Protein AF-A0A2U1VQA3-F1 (afdb_monomer)

Structure (mmCIF, N/CA/C/O backbone):
data_AF-A0A2U1VQA3-F1
#
_entry.id   AF-A0A2U1VQA3-F1
#
loop_
_atom_site.group_PDB
_atom_site.id
_atom_site.type_symbol
_atom_site.label_atom_id
_atom_site.label_alt_id
_atom_site.label_comp_id
_atom_site.label_asym_id
_atom_site.label_entity_id
_atom_site.label_seq_id
_atom_site.pdbx_PDB_ins_code
_atom_site.Cartn_x
_atom_site.Cartn_y
_atom_site.Cartn_z
_atom_site.occupancy
_atom_site.B_iso_or_equiv
_atom_site.auth_seq_id
_atom_site.auth_comp_id
_atom_site.auth_asym_id
_atom_site.auth_atom_id
_atom_site.pdbx_PDB_model_num
ATOM 1 N N . MET A 1 1 ? -25.983 57.594 -40.995 1.00 43.62 1 MET A N 1
ATOM 2 C CA . MET A 1 1 ? -25.622 56.454 -41.869 1.00 43.62 1 MET A CA 1
ATOM 3 C C . MET A 1 1 ? -25.140 55.315 -40.977 1.00 43.62 1 MET A C 1
ATOM 5 O O . MET A 1 1 ? -24.553 55.629 -39.948 1.00 43.62 1 MET A O 1
ATOM 9 N N . PRO A 1 2 ? -25.484 54.053 -41.280 1.00 44.34 2 PRO A N 1
ATOM 10 C CA . PRO A 1 2 ? -25.350 52.924 -40.357 1.00 44.34 2 PRO A CA 1
ATOM 11 C C . PRO A 1 2 ? -23.899 52.438 -40.180 1.00 44.34 2 PRO A C 1
ATOM 13 O O . PRO A 1 2 ? -23.040 52.698 -41.019 1.00 44.34 2 PRO A O 1
ATOM 16 N N . SER A 1 3 ? -23.694 51.736 -39.063 1.00 49.38 3 SER A N 1
ATOM 17 C CA . SER A 1 3 ? -22.476 51.151 -38.486 1.00 49.38 3 SER A CA 1
ATOM 18 C C . SER A 1 3 ? -21.510 50.445 -39.440 1.00 49.38 3 SER A C 1
ATOM 20 O O . SER A 1 3 ? -21.947 49.720 -40.332 1.00 49.38 3 SER A O 1
ATOM 22 N N . LYS A 1 4 ? -20.206 50.519 -39.129 1.00 46.25 4 LYS A N 1
ATOM 23 C CA . LYS A 1 4 ? -19.200 49.511 -39.510 1.00 46.25 4 LYS A CA 1
ATOM 24 C C . LYS A 1 4 ? -18.071 49.411 -38.477 1.00 46.25 4 LYS A C 1
ATOM 26 O O . LYS A 1 4 ? -16.941 49.745 -38.785 1.00 46.25 4 LYS A O 1
ATOM 31 N N . ASP A 1 5 ? -18.380 48.886 -37.299 1.00 49.16 5 ASP A N 1
ATOM 32 C CA . ASP A 1 5 ? -17.379 48.204 -36.476 1.00 49.16 5 ASP A CA 1
ATOM 33 C C . ASP A 1 5 ? -17.951 46.822 -36.165 1.00 49.16 5 ASP A C 1
ATOM 35 O O . ASP A 1 5 ? -18.764 46.641 -35.260 1.00 49.16 5 ASP A O 1
ATOM 39 N N . GLY A 1 6 ? -17.638 45.861 -37.035 1.00 40.69 6 GLY A N 1
ATOM 40 C CA . GLY A 1 6 ? -17.890 44.451 -36.756 1.00 40.69 6 GLY A CA 1
ATOM 41 C C . GLY A 1 6 ? -16.841 43.943 -35.763 1.00 40.69 6 GLY A C 1
ATOM 42 O O . GLY A 1 6 ? -15.701 44.411 -35.816 1.00 40.69 6 GLY A O 1
ATOM 43 N N . PRO A 1 7 ? -17.185 43.010 -34.861 1.00 43.38 7 PRO A N 1
ATOM 44 C CA . PRO A 1 7 ? -16.202 42.438 -33.954 1.00 43.38 7 PRO A CA 1
ATOM 45 C C . PRO A 1 7 ? -15.111 41.726 -34.761 1.00 43.38 7 PRO A C 1
ATOM 47 O O . PRO A 1 7 ? -15.402 41.004 -35.719 1.00 43.38 7 PRO A O 1
ATOM 50 N N . ALA A 1 8 ? -13.855 41.958 -34.377 1.00 44.22 8 ALA A N 1
ATOM 51 C CA . ALA A 1 8 ? -12.716 41.233 -34.915 1.00 44.22 8 ALA A CA 1
ATOM 52 C C . ALA A 1 8 ? -12.951 39.731 -34.712 1.00 44.22 8 ALA A C 1
ATOM 54 O O . ALA A 1 8 ? -13.228 39.290 -33.598 1.00 44.22 8 ALA A O 1
ATOM 55 N N . ALA A 1 9 ? -12.881 38.961 -35.797 1.00 40.28 9 ALA A N 1
ATOM 56 C CA . ALA A 1 9 ? -12.934 37.512 -35.726 1.00 40.28 9 ALA A CA 1
ATOM 57 C C . ALA A 1 9 ? -11.736 37.019 -34.902 1.00 40.28 9 ALA A C 1
ATOM 59 O O . ALA A 1 9 ? -10.586 37.192 -35.310 1.00 40.28 9 ALA A O 1
ATOM 60 N N . GLU A 1 10 ? -12.010 36.434 -33.738 1.00 38.72 10 GLU A N 1
ATOM 61 C CA . GLU A 1 10 ? -11.014 35.684 -32.983 1.00 38.72 10 GLU A CA 1
ATOM 62 C C . GLU A 1 10 ? -10.526 34.522 -33.854 1.00 38.72 10 GLU A C 1
ATOM 64 O O . GLU A 1 10 ? -11.320 33.760 -34.414 1.00 38.72 10 GLU A O 1
ATOM 69 N N . ALA A 1 11 ? -9.206 34.429 -34.018 1.00 34.88 11 ALA A N 1
ATOM 70 C CA . ALA A 1 11 ? -8.581 33.322 -34.724 1.00 34.88 11 ALA A CA 1
ATOM 71 C C . ALA A 1 11 ? -8.965 31.999 -34.036 1.00 34.88 11 ALA A C 1
ATOM 73 O O . ALA A 1 11 ? -9.002 31.947 -32.803 1.00 34.88 11 ALA A O 1
ATOM 74 N N . PRO A 1 12 ? -9.247 30.926 -34.795 1.00 36.12 12 PRO A N 1
ATOM 75 C CA . PRO A 1 12 ? -9.588 29.648 -34.196 1.00 36.12 12 PRO A CA 1
ATOM 76 C C . PRO A 1 12 ? -8.395 29.158 -33.371 1.00 36.12 12 PRO A C 1
ATOM 78 O O . PRO A 1 12 ? -7.290 29.004 -33.890 1.00 36.12 12 PRO A O 1
ATOM 81 N N . VAL A 1 13 ? -8.625 28.933 -32.076 1.00 37.28 13 VAL A N 1
ATOM 82 C CA . VAL A 1 13 ? -7.674 28.243 -31.205 1.00 37.28 13 VAL A CA 1
ATOM 83 C C . VAL A 1 13 ? -7.520 26.836 -31.763 1.00 37.28 13 VAL A C 1
ATOM 85 O O . VAL A 1 13 ? -8.444 26.025 -31.695 1.00 37.28 13 VAL A O 1
ATOM 88 N N . GLU A 1 14 ? -6.369 26.566 -32.368 1.00 32.84 14 GLU A N 1
ATOM 89 C CA . GLU A 1 14 ? -6.010 25.236 -32.831 1.00 32.84 14 GLU A CA 1
ATOM 90 C C . GLU A 1 14 ? -5.861 24.347 -31.594 1.00 32.84 14 GLU A C 1
ATOM 92 O O . GLU A 1 14 ? -4.890 24.429 -30.839 1.00 32.84 14 GLU A O 1
ATOM 97 N N . VAL A 1 15 ? -6.901 23.560 -31.320 1.00 35.28 15 VAL A N 1
ATOM 98 C CA . VAL A 1 15 ? -6.889 22.580 -30.239 1.00 35.28 15 VAL A CA 1
ATOM 99 C C . VAL A 1 15 ? -5.908 21.503 -30.676 1.00 35.28 15 VAL A C 1
ATOM 101 O O . VAL A 1 15 ? -6.231 20.680 -31.533 1.00 35.28 15 VAL A O 1
ATOM 104 N N . ALA A 1 16 ? -4.687 21.559 -30.140 1.00 34.81 16 ALA A N 1
ATOM 105 C CA . ALA A 1 16 ? -3.684 20.532 -30.363 1.00 34.81 16 ALA A CA 1
ATOM 106 C C . ALA A 1 16 ? -4.332 19.164 -30.124 1.00 34.81 16 ALA A C 1
ATOM 108 O O . ALA A 1 16 ? -4.975 18.942 -29.092 1.00 34.81 16 ALA A O 1
ATOM 109 N N . ALA A 1 17 ? -4.214 18.281 -31.115 1.00 38.94 17 ALA A N 1
ATOM 110 C CA . ALA A 1 17 ? -4.722 16.927 -31.023 1.00 38.94 17 ALA A CA 1
ATOM 111 C C . ALA A 1 17 ? -4.205 16.298 -29.724 1.00 38.94 17 ALA A C 1
ATOM 113 O O . ALA A 1 17 ? -3.004 16.307 -29.457 1.00 38.94 17 ALA A O 1
ATOM 114 N N . VAL A 1 18 ? -5.123 15.789 -28.901 1.00 39.16 18 VAL A N 1
ATOM 115 C CA . VAL A 1 18 ? -4.764 15.041 -27.698 1.00 39.16 18 VAL A CA 1
ATOM 116 C C . VAL A 1 18 ? -4.023 13.796 -28.169 1.00 39.16 18 VAL A C 1
ATOM 118 O O . VAL A 1 18 ? -4.634 12.890 -28.740 1.00 39.16 18 VAL A O 1
ATOM 121 N N . GLU A 1 19 ? -2.703 13.780 -27.982 1.00 36.19 19 GLU A N 1
ATOM 12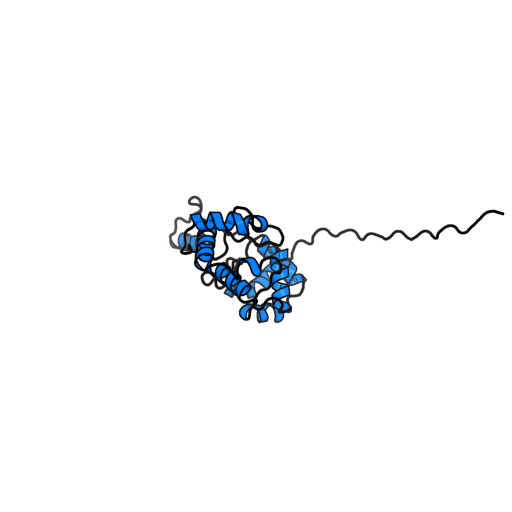2 C CA . GLU A 1 19 ? -1.898 12.590 -28.224 1.00 36.19 19 GLU A CA 1
ATOM 123 C C . GLU A 1 19 ? -2.499 11.423 -27.419 1.00 36.19 19 GLU A C 1
ATOM 125 O O . GLU A 1 19 ? -2.889 11.610 -26.258 1.00 36.19 19 GLU A O 1
ATOM 130 N N . PRO A 1 20 ? -2.628 10.222 -28.014 1.00 41.56 20 PRO A N 1
ATOM 131 C CA . PRO A 1 20 ? -3.122 9.056 -27.292 1.00 41.56 20 PRO A CA 1
ATOM 132 C C . PRO A 1 20 ? -2.272 8.834 -26.030 1.00 41.56 20 PRO A C 1
ATOM 134 O O . PRO A 1 20 ? -1.091 9.189 -26.036 1.00 41.56 20 PRO A O 1
ATOM 137 N N . PRO A 1 21 ? -2.827 8.258 -24.941 1.00 50.94 21 PRO A N 1
ATOM 138 C CA . PRO A 1 21 ? -2.081 8.073 -23.705 1.00 50.94 21 PRO A CA 1
ATOM 139 C C . PRO A 1 21 ? -0.797 7.319 -24.025 1.00 50.94 21 PRO A C 1
ATOM 141 O O . PRO A 1 21 ? -0.862 6.159 -24.426 1.00 50.94 21 PRO A O 1
ATOM 144 N N . GLN A 1 22 ? 0.344 7.993 -23.880 1.00 55.81 22 GLN A N 1
ATOM 145 C CA . GLN A 1 22 ? 1.642 7.421 -24.204 1.00 55.81 22 GLN A CA 1
ATOM 146 C C . GLN A 1 22 ? 1.774 6.091 -23.444 1.00 55.81 22 GLN A C 1
ATOM 148 O O . GLN A 1 22 ? 1.677 6.052 -22.208 1.00 55.81 22 GLN A O 1
ATOM 153 N N . GLU A 1 23 ? 1.877 4.994 -24.196 1.00 74.06 23 GLU A N 1
ATOM 154 C CA . GLU A 1 23 ? 2.254 3.685 -23.671 1.00 74.06 23 GLU A CA 1
ATOM 155 C C . GLU A 1 23 ? 3.564 3.884 -22.897 1.00 74.06 23 GLU A C 1
ATOM 157 O O . GLU A 1 23 ? 4.437 4.635 -23.334 1.00 74.06 23 GLU A O 1
ATOM 162 N N . PHE A 1 24 ? 3.658 3.349 -21.680 1.00 85.56 24 PHE A N 1
ATOM 163 C CA . PHE A 1 24 ? 4.849 3.591 -20.869 1.00 85.56 24 PHE A CA 1
ATOM 164 C C . PHE A 1 24 ? 6.068 2.910 -21.489 1.00 85.56 24 PHE A C 1
ATOM 166 O O . PHE A 1 24 ? 5.944 1.836 -22.080 1.00 85.56 24 PHE A O 1
ATOM 173 N N . ASP A 1 25 ? 7.256 3.482 -21.294 1.00 92.94 25 ASP A N 1
ATOM 174 C CA . ASP A 1 25 ? 8.488 2.810 -21.701 1.00 92.94 25 ASP A CA 1
ATOM 175 C C . ASP A 1 25 ? 8.779 1.639 -20.746 1.00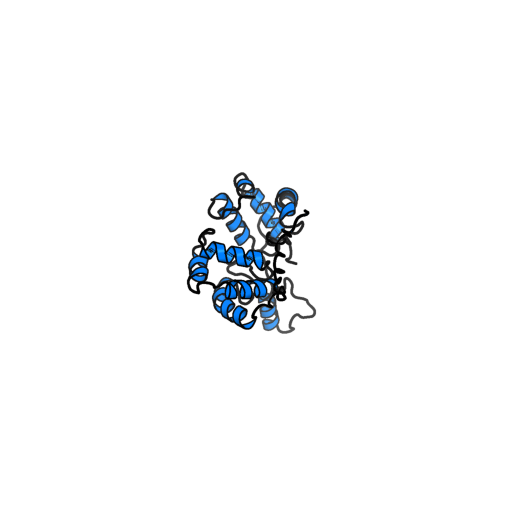 92.94 25 ASP A C 1
ATOM 177 O O . ASP A 1 25 ? 9.220 1.809 -19.605 1.00 92.94 25 ASP A O 1
ATOM 181 N N . ALA A 1 26 ? 8.517 0.418 -21.216 1.00 88.69 26 ALA A N 1
ATOM 182 C CA . ALA A 1 26 ? 8.744 -0.800 -20.448 1.00 88.69 26 ALA A CA 1
ATOM 183 C C . ALA A 1 26 ? 10.233 -1.087 -20.187 1.00 88.69 26 ALA A C 1
ATOM 185 O O . ALA A 1 26 ? 10.549 -1.761 -19.204 1.00 88.69 26 ALA A O 1
ATOM 186 N N . TYR A 1 27 ? 11.145 -0.609 -21.038 1.00 90.94 27 TYR A N 1
ATOM 187 C CA . TYR A 1 27 ? 12.582 -0.734 -20.806 1.00 90.94 27 TYR A CA 1
ATOM 188 C C . TYR A 1 27 ? 13.019 0.211 -19.686 1.00 90.94 27 TYR A C 1
ATOM 190 O O . TYR A 1 27 ? 13.646 -0.244 -18.727 1.00 90.94 27 TYR A O 1
ATOM 198 N N . ASN A 1 28 ? 12.604 1.481 -19.747 1.00 93.00 28 ASN A N 1
ATOM 199 C CA . ASN A 1 28 ? 12.866 2.447 -18.679 1.00 93.00 28 ASN A CA 1
ATOM 200 C C . ASN A 1 28 ? 12.277 1.978 -17.341 1.00 93.00 28 ASN A C 1
ATOM 202 O O . ASN A 1 28 ? 12.969 1.940 -16.327 1.00 93.00 28 ASN A O 1
ATOM 206 N N . ALA A 1 29 ? 11.023 1.515 -17.335 1.00 93.00 29 ALA A N 1
ATOM 207 C CA . ALA A 1 29 ? 10.393 0.994 -16.125 1.00 93.00 29 ALA A CA 1
ATOM 208 C C . ALA A 1 29 ? 11.174 -0.185 -15.515 1.00 93.00 29 ALA A C 1
ATOM 210 O O . ALA A 1 29 ? 11.333 -0.268 -14.296 1.00 93.00 29 ALA A O 1
ATOM 211 N N . ARG A 1 30 ? 11.703 -1.094 -16.345 1.00 90.25 30 ARG A N 1
ATOM 212 C CA . ARG A 1 30 ? 12.550 -2.197 -15.868 1.00 90.25 30 ARG A CA 1
ATOM 213 C C . ARG A 1 30 ? 13.872 -1.700 -15.300 1.00 90.25 30 ARG A C 1
ATOM 215 O O . ARG A 1 30 ? 14.293 -2.242 -14.283 1.00 90.25 30 ARG A O 1
ATOM 222 N N . ASP A 1 31 ? 14.506 -0.704 -15.919 1.00 91.69 31 ASP A N 1
ATOM 223 C CA . ASP A 1 31 ? 15.731 -0.083 -15.398 1.00 91.69 31 ASP A CA 1
ATOM 224 C C . ASP A 1 31 ? 15.491 0.538 -14.016 1.00 91.69 31 ASP A C 1
ATOM 226 O O . ASP A 1 31 ? 16.177 0.193 -13.053 1.00 91.69 31 ASP A O 1
ATOM 230 N N . VAL A 1 32 ? 14.438 1.351 -13.886 1.00 92.50 32 VAL A N 1
ATOM 231 C CA . VAL A 1 32 ? 14.039 1.974 -12.615 1.00 92.50 32 VAL A CA 1
ATOM 232 C C . VAL A 1 32 ? 13.728 0.913 -11.549 1.00 92.50 32 VAL A C 1
ATOM 234 O O . VAL A 1 32 ? 14.188 1.034 -10.410 1.00 92.50 32 VAL A O 1
ATOM 237 N N . MET A 1 33 ? 13.024 -0.174 -11.903 1.00 91.69 33 MET A N 1
ATOM 238 C CA . MET A 1 33 ? 12.716 -1.267 -10.967 1.00 91.69 33 MET A CA 1
ATOM 239 C C . MET A 1 33 ? 13.959 -1.912 -10.348 1.00 91.69 33 MET A C 1
ATOM 241 O O . MET A 1 33 ? 13.855 -2.422 -9.232 1.00 91.69 33 MET A O 1
ATOM 245 N N . ARG A 1 34 ? 15.128 -1.896 -11.007 1.00 91.62 34 ARG A N 1
ATOM 246 C CA . ARG A 1 34 ? 16.358 -2.513 -10.465 1.00 91.62 34 ARG A CA 1
ATOM 247 C C . ARG A 1 34 ? 16.759 -1.905 -9.124 1.00 91.62 34 ARG A C 1
ATOM 249 O O . ARG A 1 34 ? 17.300 -2.611 -8.278 1.00 91.62 34 ARG A O 1
ATOM 256 N N . THR A 1 35 ? 16.453 -0.627 -8.918 1.00 89.69 35 THR A N 1
ATOM 257 C CA . THR A 1 35 ? 16.713 0.090 -7.665 1.00 89.69 35 THR A CA 1
ATOM 258 C C . THR A 1 35 ? 15.640 -0.189 -6.610 1.00 89.69 35 THR A C 1
ATOM 260 O O . THR A 1 35 ? 15.933 -0.210 -5.419 1.00 89.69 35 THR A O 1
ATOM 263 N N . CYS A 1 36 ? 14.394 -0.437 -7.025 1.00 91.88 36 CYS A N 1
ATOM 264 C CA . CYS A 1 36 ? 13.264 -0.681 -6.121 1.00 91.88 36 CYS A CA 1
ATOM 265 C C . CYS A 1 36 ? 13.198 -2.136 -5.626 1.00 91.88 36 CYS A C 1
ATOM 267 O O . CYS A 1 36 ? 12.785 -2.405 -4.493 1.00 91.88 36 CYS A O 1
ATOM 269 N N . ALA A 1 37 ? 13.592 -3.075 -6.487 1.00 93.12 37 ALA A N 1
ATOM 270 C CA . ALA A 1 37 ? 13.456 -4.512 -6.289 1.00 93.12 37 ALA A CA 1
ATOM 271 C C . ALA A 1 37 ? 14.145 -5.079 -5.033 1.00 93.12 37 ALA A C 1
ATOM 273 O O . ALA A 1 37 ? 13.563 -5.985 -4.433 1.00 93.12 37 ALA A O 1
ATOM 274 N N . PRO A 1 38 ? 15.311 -4.577 -4.571 1.00 92.19 38 PRO A N 1
ATOM 275 C CA . PRO A 1 38 ? 15.941 -5.074 -3.346 1.00 92.19 38 PRO A CA 1
ATOM 276 C C . PRO A 1 38 ? 15.042 -4.999 -2.104 1.00 92.19 38 PRO A C 1
ATOM 278 O O . PRO A 1 38 ? 15.159 -5.840 -1.217 1.00 92.19 38 PRO A O 1
ATOM 281 N N . CYS A 1 39 ? 14.126 -4.028 -2.057 1.00 93.12 39 CYS A N 1
ATOM 282 C CA . CYS A 1 39 ? 13.194 -3.847 -0.945 1.00 93.12 39 CYS A CA 1
ATOM 283 C C . CYS A 1 39 ? 11.777 -4.313 -1.309 1.00 93.12 39 CYS A C 1
ATOM 285 O O . CYS A 1 39 ? 11.146 -5.057 -0.561 1.00 93.12 39 CYS A O 1
ATOM 287 N N . HIS A 1 40 ? 11.269 -3.908 -2.474 1.00 94.25 40 HIS A N 1
ATOM 288 C CA . HIS A 1 40 ? 9.884 -4.171 -2.879 1.00 94.25 40 HIS A CA 1
ATOM 289 C C . HIS A 1 40 ? 9.698 -5.461 -3.687 1.00 94.25 40 HIS A C 1
ATOM 291 O O . HIS A 1 40 ? 8.578 -5.758 -4.099 1.00 94.25 40 HIS A O 1
ATOM 297 N N . GLY A 1 41 ? 10.759 -6.231 -3.915 1.00 91.19 41 GLY A N 1
ATOM 298 C CA . GLY A 1 41 ? 10.737 -7.431 -4.744 1.00 91.19 41 GLY A CA 1
ATOM 299 C C . GLY A 1 41 ? 10.779 -7.127 -6.244 1.00 91.19 41 GLY A C 1
ATOM 300 O O . GLY A 1 41 ? 10.405 -6.045 -6.697 1.00 91.19 41 GLY A O 1
ATOM 301 N N . GLU A 1 42 ? 11.229 -8.111 -7.023 1.00 89.00 42 GLU A N 1
ATOM 302 C CA . GLU A 1 42 ? 11.432 -8.021 -8.480 1.00 89.00 42 GLU A CA 1
ATOM 303 C C . GLU A 1 42 ? 10.208 -7.494 -9.247 1.00 89.00 42 GLU A C 1
ATOM 305 O O . GLU A 1 42 ? 10.341 -6.735 -10.205 1.00 89.00 42 GLU A O 1
ATOM 31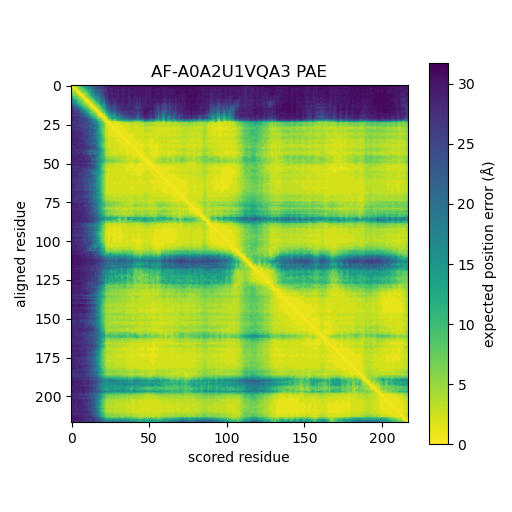0 N N . PHE A 1 43 ? 9.010 -7.850 -8.788 1.00 88.88 43 PHE A N 1
ATOM 311 C CA . PHE A 1 43 ? 7.741 -7.472 -9.401 1.00 88.88 43 PHE A CA 1
ATOM 312 C C . PHE A 1 43 ? 6.951 -6.477 -8.544 1.00 88.88 43 PHE A C 1
ATOM 314 O O . PHE A 1 43 ? 5.791 -6.210 -8.835 1.00 88.88 43 PHE A O 1
ATOM 321 N N . GLY A 1 44 ? 7.537 -5.924 -7.478 1.00 92.38 44 GLY A N 1
ATOM 322 C CA . GLY A 1 44 ? 6.815 -5.063 -6.543 1.00 92.38 44 GLY A CA 1
ATOM 323 C C . GLY A 1 44 ? 5.896 -5.835 -5.588 1.00 92.38 44 GLY A C 1
ATOM 324 O O . GLY A 1 44 ? 4.909 -5.280 -5.111 1.00 92.38 44 GLY A O 1
ATOM 325 N N . GLN A 1 45 ? 6.162 -7.113 -5.316 1.00 91.19 45 GLN A N 1
ATOM 326 C CA . GLN A 1 45 ? 5.374 -7.945 -4.396 1.00 91.19 45 GLN A CA 1
ATOM 327 C C . GLN A 1 45 ? 5.547 -7.611 -2.906 1.00 91.19 45 GLN A C 1
ATOM 329 O O . GLN A 1 45 ? 4.838 -8.166 -2.068 1.00 91.19 45 GLN A O 1
ATOM 334 N N . GLY A 1 46 ? 6.447 -6.690 -2.575 1.00 91.75 46 GLY A N 1
ATOM 335 C CA . GLY A 1 46 ? 6.824 -6.341 -1.211 1.00 91.75 46 GLY A CA 1
ATOM 336 C C . GLY A 1 46 ? 7.823 -7.326 -0.601 1.00 91.75 46 GLY A C 1
ATOM 337 O O . GLY A 1 46 ? 8.330 -8.229 -1.266 1.00 91.75 46 GLY A O 1
ATOM 338 N N . GLY A 1 47 ? 8.121 -7.130 0.679 1.00 89.38 47 GLY A N 1
ATOM 339 C CA . GLY A 1 47 ? 9.140 -7.894 1.390 1.00 89.38 47 GLY A CA 1
ATOM 340 C C . GLY A 1 47 ? 9.163 -7.598 2.887 1.00 89.38 47 GLY A C 1
ATOM 341 O O . GLY A 1 47 ? 8.434 -6.737 3.383 1.00 89.38 47 GLY A O 1
ATOM 342 N N . GLY A 1 48 ? 9.994 -8.339 3.626 1.00 88.44 48 GLY A N 1
ATOM 343 C CA . GLY A 1 48 ? 10.181 -8.129 5.067 1.00 88.44 48 GLY A CA 1
ATOM 344 C C . GLY A 1 48 ? 8.883 -8.236 5.872 1.00 88.44 48 GLY A C 1
ATOM 345 O O . GLY A 1 48 ? 8.648 -7.408 6.749 1.00 88.44 48 GLY A O 1
ATOM 346 N N . LYS A 1 49 ? 8.011 -9.190 5.512 1.00 85.44 49 LYS A N 1
ATOM 347 C CA . LYS A 1 49 ? 6.683 -9.409 6.121 1.00 85.44 49 LYS A CA 1
ATOM 348 C C . LYS A 1 49 ? 5.766 -8.172 6.134 1.00 85.44 49 LYS A C 1
ATOM 350 O O . LYS A 1 49 ? 4.885 -8.062 6.975 1.00 85.44 49 LYS A O 1
ATOM 355 N N . GLY A 1 50 ? 5.960 -7.243 5.198 1.00 87.19 50 GLY A N 1
ATOM 356 C CA . GLY A 1 50 ? 5.198 -5.995 5.131 1.00 87.19 50 GLY A CA 1
ATOM 357 C C . GLY A 1 50 ? 5.965 -4.753 5.567 1.00 87.19 50 GLY A C 1
ATOM 358 O O . GLY A 1 50 ? 5.437 -3.655 5.423 1.00 87.19 50 GLY A O 1
ATOM 359 N N . THR A 1 51 ? 7.226 -4.889 5.991 1.00 90.88 51 THR A N 1
ATOM 360 C CA . THR A 1 51 ? 8.133 -3.734 6.125 1.00 90.88 51 THR A CA 1
ATOM 361 C C . THR A 1 51 ? 8.221 -2.971 4.800 1.00 90.88 51 THR A C 1
ATOM 363 O O . THR A 1 51 ? 8.189 -1.741 4.774 1.00 90.88 51 THR A O 1
ATOM 366 N N . TYR A 1 52 ? 8.263 -3.708 3.684 1.00 93.50 52 TYR A N 1
ATOM 367 C CA . TYR A 1 52 ? 8.179 -3.151 2.341 1.00 93.50 52 TYR A CA 1
ATOM 368 C C . TYR A 1 52 ? 6.824 -3.518 1.723 1.00 93.50 52 TYR A C 1
ATOM 370 O O . TYR A 1 52 ? 6.553 -4.706 1.516 1.00 93.50 52 TYR A O 1
ATOM 378 N N . PRO A 1 53 ? 5.956 -2.535 1.419 1.00 94.81 53 PRO A N 1
ATOM 379 C CA . PRO A 1 53 ? 4.627 -2.805 0.887 1.00 94.81 53 PRO A CA 1
ATOM 380 C C . PRO A 1 53 ? 4.666 -3.430 -0.503 1.00 94.81 53 PRO A C 1
ATOM 382 O O . PRO A 1 53 ? 5.580 -3.171 -1.296 1.00 94.81 53 PRO A O 1
ATOM 385 N N . ARG A 1 54 ? 3.584 -4.141 -0.834 1.00 94.69 54 ARG A N 1
ATOM 386 C CA . ARG A 1 54 ? 3.241 -4.470 -2.219 1.00 94.69 54 ARG A CA 1
ATOM 387 C C . ARG A 1 54 ? 2.965 -3.185 -2.999 1.00 94.69 54 ARG A C 1
ATOM 389 O O . ARG A 1 54 ? 2.146 -2.371 -2.574 1.00 94.69 54 ARG A O 1
ATOM 396 N N . LEU A 1 55 ? 3.610 -3.060 -4.154 1.00 95.38 55 LEU A N 1
ATOM 397 C CA . LEU A 1 55 ? 3.403 -2.021 -5.164 1.00 95.38 55 LEU A CA 1
ATOM 398 C C . LEU A 1 55 ? 2.720 -2.561 -6.430 1.00 95.38 55 LEU A C 1
ATOM 400 O O . LEU A 1 55 ? 2.002 -1.822 -7.101 1.00 95.38 55 LEU A O 1
ATOM 404 N N . ALA A 1 56 ? 2.941 -3.840 -6.746 1.00 93.19 56 ALA A N 1
ATOM 405 C CA . ALA A 1 56 ? 2.352 -4.529 -7.890 1.00 93.19 56 ALA A CA 1
ATOM 406 C C . ALA A 1 56 ? 0.833 -4.364 -7.905 1.00 93.19 56 ALA A C 1
ATOM 408 O O . ALA A 1 56 ? 0.204 -4.579 -6.873 1.00 93.19 56 ALA A O 1
ATOM 409 N N . GLY A 1 57 ? 0.238 -4.010 -9.038 1.00 90.81 57 GLY A N 1
ATOM 410 C CA . GLY A 1 57 ? -1.209 -3.866 -9.207 1.00 90.81 57 GLY A CA 1
ATOM 411 C C . GLY A 1 57 ? -1.825 -2.660 -8.491 1.00 90.81 57 GLY A C 1
ATOM 412 O O . GLY A 1 57 ? -3.044 -2.503 -8.506 1.00 90.81 57 GLY A O 1
ATOM 413 N N . LEU A 1 58 ? -1.028 -1.797 -7.846 1.00 93.81 58 LEU A N 1
ATOM 414 C CA . LEU A 1 58 ? -1.538 -0.520 -7.349 1.00 93.81 58 LEU A CA 1
ATOM 415 C C . LEU A 1 58 ? -1.780 0.441 -8.516 1.00 93.81 58 LEU A C 1
ATOM 417 O O . LEU A 1 58 ? -1.060 0.443 -9.510 1.00 93.81 58 LEU A O 1
ATOM 421 N N . ASN A 1 59 ? -2.795 1.291 -8.379 1.00 92.88 59 ASN A N 1
ATOM 422 C CA . ASN A 1 59 ? -3.127 2.286 -9.392 1.00 92.88 59 ASN A CA 1
ATOM 423 C C . ASN A 1 59 ? -1.940 3.237 -9.655 1.00 92.88 59 ASN A C 1
ATOM 425 O O . ASN A 1 59 ? -1.331 3.751 -8.713 1.00 92.88 59 ASN A O 1
ATOM 429 N N . ALA A 1 60 ? -1.649 3.488 -10.935 1.00 93.62 60 ALA A N 1
ATOM 430 C CA . ALA A 1 60 ? -0.505 4.294 -11.355 1.00 93.62 60 ALA A CA 1
ATOM 431 C C . ALA A 1 60 ? -0.550 5.723 -10.787 1.00 93.62 60 ALA A C 1
ATOM 433 O O . ALA A 1 60 ? 0.453 6.197 -10.259 1.00 93.62 60 ALA A O 1
ATOM 434 N N . ASP A 1 61 ? -1.718 6.377 -10.795 1.00 92.88 61 ASP A N 1
ATOM 435 C CA . ASP A 1 61 ? -1.858 7.745 -10.276 1.00 92.88 61 ASP A CA 1
ATOM 436 C C . ASP A 1 61 ? -1.626 7.807 -8.765 1.00 92.88 61 ASP A C 1
ATOM 438 O O . ASP A 1 61 ? -0.986 8.734 -8.270 1.00 92.88 61 ASP A O 1
ATOM 442 N N . TYR A 1 62 ? -2.111 6.803 -8.024 1.00 94.12 62 TYR A N 1
ATOM 443 C CA . TYR A 1 62 ? -1.834 6.692 -6.592 1.00 94.12 62 TYR A CA 1
ATOM 444 C C . TYR A 1 62 ? -0.333 6.540 -6.328 1.00 94.12 62 TYR A C 1
ATOM 446 O O . TYR A 1 62 ? 0.209 7.250 -5.480 1.00 94.12 62 TYR A O 1
ATOM 454 N N . LEU A 1 63 ? 0.341 5.635 -7.047 1.00 94.88 63 LEU A N 1
ATOM 455 C CA . LEU A 1 63 ? 1.780 5.421 -6.903 1.00 94.88 63 LEU A CA 1
ATOM 456 C C . LEU A 1 63 ? 2.576 6.686 -7.256 1.00 94.88 63 LEU A C 1
ATOM 458 O O . LEU A 1 63 ? 3.481 7.058 -6.510 1.00 94.88 63 LEU A O 1
ATOM 462 N N . ALA A 1 64 ? 2.211 7.372 -8.341 1.00 94.44 64 ALA A N 1
ATOM 463 C CA . ALA A 1 64 ? 2.862 8.605 -8.771 1.00 94.44 64 ALA A CA 1
ATOM 464 C C . ALA A 1 64 ? 2.710 9.718 -7.727 1.00 94.44 64 ALA A C 1
ATOM 466 O O . ALA A 1 64 ? 3.685 10.390 -7.397 1.00 94.44 64 ALA A O 1
ATOM 467 N N . ASP A 1 65 ? 1.514 9.872 -7.152 1.00 92.88 65 ASP A N 1
ATOM 468 C CA . ASP A 1 65 ? 1.271 10.781 -6.027 1.00 92.88 65 ASP A CA 1
ATOM 469 C C . ASP A 1 65 ? 2.141 10.429 -4.810 1.00 92.88 65 ASP A C 1
ATOM 471 O O . ASP A 1 65 ? 2.741 11.315 -4.206 1.00 92.88 65 ASP A O 1
ATOM 475 N N . GLN A 1 66 ? 2.285 9.140 -4.472 1.00 94.00 66 GLN A N 1
ATOM 476 C CA . GLN A 1 66 ? 3.115 8.740 -3.329 1.00 94.00 66 GLN A CA 1
ATOM 477 C C . GLN A 1 66 ? 4.593 9.068 -3.556 1.00 94.00 66 GLN A C 1
ATOM 479 O O . GLN A 1 66 ? 5.233 9.609 -2.658 1.00 94.00 66 GLN A O 1
ATOM 484 N N . LEU A 1 67 ? 5.126 8.779 -4.747 1.00 93.75 67 LEU A N 1
ATOM 485 C CA . LEU A 1 67 ? 6.514 9.090 -5.103 1.00 93.75 67 LEU A CA 1
ATOM 486 C C . LEU A 1 67 ? 6.782 10.598 -5.046 1.00 93.75 67 LEU A C 1
ATOM 488 O O . LEU A 1 67 ? 7.768 11.024 -4.444 1.00 93.75 67 LEU A O 1
ATOM 492 N N . ARG A 1 68 ? 5.865 11.412 -5.583 1.00 92.25 68 ARG A N 1
ATOM 493 C CA . ARG A 1 68 ? 5.961 12.878 -5.515 1.00 92.25 68 ARG A CA 1
ATOM 494 C C . ARG A 1 68 ? 5.932 13.392 -4.077 1.00 92.25 68 ARG A C 1
ATOM 496 O O . ARG A 1 68 ? 6.752 14.238 -3.741 1.00 92.25 68 ARG A O 1
ATOM 503 N N . LYS A 1 69 ? 5.075 12.835 -3.215 1.00 91.94 69 LYS A N 1
ATOM 504 C CA . LYS A 1 69 ? 5.005 13.202 -1.788 1.00 91.94 69 LYS A CA 1
ATOM 505 C C . LYS A 1 69 ? 6.239 12.795 -0.986 1.00 91.94 69 LYS A C 1
ATOM 507 O O . LYS A 1 69 ? 6.603 13.496 -0.045 1.00 91.94 69 LYS A O 1
ATOM 512 N N . PHE A 1 70 ? 6.895 11.687 -1.337 1.00 92.00 70 PHE A N 1
ATOM 513 C CA . PHE A 1 70 ? 8.188 11.333 -0.742 1.00 92.00 70 PHE A CA 1
ATOM 514 C C . PHE A 1 70 ? 9.282 12.315 -1.176 1.00 92.00 70 PHE A C 1
ATOM 516 O O . PHE A 1 70 ? 10.051 12.784 -0.336 1.00 92.00 70 PHE A O 1
ATOM 523 N N . LYS A 1 71 ? 9.310 12.677 -2.465 1.00 89.62 71 LYS A N 1
ATOM 524 C CA . LYS A 1 71 ? 10.250 13.655 -3.030 1.00 89.62 71 LYS A CA 1
ATOM 525 C C . LYS A 1 71 ? 10.070 15.052 -2.418 1.00 89.62 71 LYS A C 1
ATOM 527 O O . LYS A 1 71 ? 11.046 15.665 -1.998 1.00 89.62 71 LYS A O 1
ATOM 532 N N . SER A 1 72 ? 8.829 15.533 -2.289 1.00 90.38 72 SER A N 1
ATOM 533 C CA . SER A 1 72 ? 8.515 16.837 -1.676 1.00 90.38 72 SER A CA 1
ATOM 534 C C . SER A 1 72 ? 8.589 16.847 -0.146 1.00 90.38 72 SER A C 1
ATOM 536 O O . SER A 1 72 ? 8.525 17.915 0.459 1.00 90.38 72 SER A O 1
ATOM 538 N N . ARG A 1 73 ? 8.745 15.674 0.487 1.00 89.06 73 ARG A N 1
ATOM 539 C CA . ARG A 1 73 ? 8.682 15.454 1.944 1.00 89.06 73 ARG A CA 1
ATOM 540 C C . ARG A 1 73 ? 7.321 15.733 2.589 1.00 89.06 73 ARG A C 1
ATOM 542 O O . ARG A 1 73 ? 7.218 15.709 3.811 1.00 89.06 73 ARG A O 1
ATOM 549 N N . GLU A 1 74 ? 6.259 15.912 1.806 1.00 90.19 74 GLU A N 1
ATOM 550 C CA . GLU A 1 74 ? 4.882 15.943 2.326 1.00 90.19 74 GLU A CA 1
ATOM 551 C C . GLU A 1 74 ? 4.483 14.625 3.003 1.00 90.19 74 GLU A C 1
ATOM 553 O O . GLU A 1 74 ? 3.634 14.602 3.895 1.00 90.19 74 GLU A O 1
ATOM 558 N N . ARG A 1 75 ? 5.104 13.516 2.585 1.00 90.06 75 ARG A N 1
ATOM 559 C CA . ARG A 1 75 ? 5.017 12.224 3.260 1.00 90.06 75 ARG A CA 1
ATOM 560 C C . ARG A 1 75 ? 6.407 11.817 3.724 1.00 90.06 75 ARG A C 1
ATOM 562 O O . ARG A 1 75 ? 7.238 11.416 2.913 1.00 90.06 75 ARG A O 1
ATOM 569 N N . GLU A 1 76 ? 6.652 11.869 5.027 1.00 87.06 76 GLU A N 1
ATOM 570 C CA . GLU A 1 76 ? 7.928 11.417 5.574 1.00 87.06 76 GLU A CA 1
ATOM 571 C C . GLU A 1 76 ? 8.035 9.890 5.532 1.00 87.06 76 GLU A C 1
ATOM 573 O O . GLU A 1 76 ? 7.173 9.155 6.014 1.00 87.06 76 GLU A O 1
ATOM 578 N N . ASN A 1 77 ? 9.124 9.401 4.946 1.00 87.19 77 ASN A N 1
ATOM 579 C CA . ASN A 1 77 ? 9.524 8.003 5.005 1.00 87.19 77 ASN A CA 1
ATOM 580 C C . ASN A 1 77 ? 11.035 7.942 4.780 1.00 87.19 77 ASN A C 1
ATOM 582 O O . ASN A 1 77 ? 11.496 7.967 3.641 1.00 87.19 77 ASN A O 1
ATOM 586 N N . ILE A 1 78 ? 11.801 7.920 5.875 1.00 85.88 78 ILE A N 1
ATOM 587 C CA . ILE A 1 78 ? 13.272 7.989 5.841 1.00 85.88 78 ILE A CA 1
ATOM 588 C C . ILE A 1 78 ? 13.871 6.969 4.856 1.00 85.88 78 ILE A C 1
ATOM 590 O O . ILE A 1 78 ? 14.718 7.379 4.064 1.00 85.88 78 ILE A O 1
ATOM 594 N N . PRO A 1 79 ? 13.416 5.698 4.816 1.00 87.94 79 PRO A N 1
ATOM 595 C CA . PRO A 1 79 ? 13.912 4.740 3.832 1.00 87.94 79 PRO A CA 1
ATOM 596 C C . PRO A 1 79 ? 13.677 5.140 2.373 1.00 87.94 79 PRO A C 1
ATOM 598 O O . PRO A 1 79 ? 14.543 4.880 1.551 1.00 87.94 79 PRO A O 1
ATOM 601 N N . MET A 1 80 ? 12.541 5.759 2.035 1.00 90.44 80 MET A N 1
ATOM 602 C CA . MET A 1 80 ? 12.191 6.101 0.647 1.00 90.44 80 MET A CA 1
ATOM 603 C C . MET A 1 80 ? 12.741 7.449 0.170 1.00 90.44 80 MET A C 1
ATOM 605 O O . MET A 1 80 ? 12.838 7.658 -1.037 1.00 90.44 80 MET A O 1
ATOM 609 N N . ILE A 1 81 ? 13.106 8.361 1.078 1.00 84.56 81 ILE A N 1
ATOM 610 C CA . ILE A 1 81 ? 13.581 9.711 0.724 1.00 84.56 81 ILE A CA 1
ATOM 611 C C . ILE A 1 81 ? 14.817 9.686 -0.196 1.00 84.56 81 ILE A C 1
ATOM 613 O O . ILE A 1 81 ? 14.782 10.404 -1.196 1.00 84.56 81 ILE A O 1
ATOM 617 N N . PRO A 1 82 ? 15.884 8.901 0.071 1.00 84.94 82 PRO A N 1
ATOM 618 C CA . PRO A 1 82 ? 17.034 8.832 -0.832 1.00 84.94 82 PRO A CA 1
ATOM 619 C C . PRO A 1 82 ? 16.630 8.315 -2.211 1.00 84.94 82 PRO A C 1
ATOM 621 O O . PRO A 1 82 ? 16.911 8.945 -3.214 1.00 84.94 82 PRO A O 1
ATOM 624 N N . PHE A 1 83 ? 15.827 7.254 -2.292 1.00 84.50 83 PHE A N 1
ATOM 625 C CA . PHE A 1 83 ? 15.426 6.691 -3.587 1.00 84.50 83 PHE A CA 1
ATOM 626 C C . PHE A 1 83 ? 14.491 7.601 -4.397 1.00 84.50 83 PHE A C 1
ATOM 628 O O . PHE A 1 83 ? 14.499 7.542 -5.624 1.00 84.50 83 PHE A O 1
ATOM 635 N N . ALA A 1 84 ? 13.715 8.458 -3.728 1.00 81.56 84 ALA A N 1
ATOM 636 C CA . ALA A 1 84 ? 12.889 9.467 -4.383 1.00 81.56 84 ALA A CA 1
ATOM 637 C C . ALA A 1 84 ? 13.687 10.697 -4.862 1.00 81.56 84 ALA A C 1
ATOM 639 O O . ALA A 1 84 ? 13.240 11.384 -5.780 1.00 81.56 84 ALA A O 1
ATOM 640 N N . ASN A 1 85 ? 14.852 10.975 -4.262 1.00 78.69 85 ASN A N 1
ATOM 641 C CA . ASN A 1 85 ? 15.665 12.164 -4.546 1.00 78.69 85 ASN A CA 1
ATOM 642 C C . ASN A 1 85 ? 16.932 11.873 -5.365 1.00 78.69 85 ASN A C 1
ATOM 644 O O . ASN A 1 85 ? 17.280 12.676 -6.221 1.00 78.69 85 ASN A O 1
ATOM 648 N N . ASP A 1 86 ? 17.603 10.743 -5.146 1.00 69.81 86 ASP A N 1
ATOM 649 C CA . ASP A 1 86 ? 18.937 10.439 -5.685 1.00 69.81 86 ASP A CA 1
ATOM 650 C C . ASP A 1 86 ? 18.927 10.197 -7.201 1.00 69.81 86 ASP A C 1
ATOM 652 O O . ASP A 1 86 ? 19.911 10.480 -7.878 1.00 69.81 86 ASP A O 1
ATOM 656 N N . ARG A 1 87 ? 17.810 9.714 -7.762 1.00 68.06 87 ARG A N 1
ATOM 657 C CA . ARG A 1 87 ? 17.602 9.659 -9.223 1.00 68.06 87 ARG A CA 1
ATOM 658 C C . ARG A 1 87 ? 16.876 10.901 -9.750 1.00 68.06 87 ARG A C 1
ATOM 660 O O . ARG A 1 87 ? 16.422 10.910 -10.887 1.00 68.06 87 ARG A O 1
ATOM 667 N N . GLU A 1 88 ? 16.627 11.883 -8.885 1.00 74.69 88 GLU A N 1
ATOM 668 C CA . GLU A 1 88 ? 15.672 12.987 -9.046 1.00 74.69 88 GLU A CA 1
ATOM 669 C C . GLU A 1 88 ? 14.230 12.549 -9.359 1.00 74.69 88 GLU A C 1
ATOM 671 O O . GLU A 1 88 ? 13.330 13.378 -9.268 1.00 74.69 88 GLU A O 1
ATOM 676 N N . MET A 1 89 ? 13.991 11.275 -9.700 1.00 83.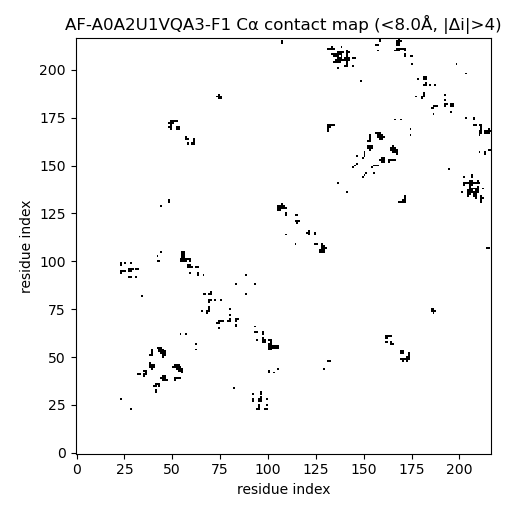88 89 MET A N 1
ATOM 677 C CA . MET A 1 89 ? 12.740 10.715 -10.203 1.00 83.88 89 MET A CA 1
ATOM 678 C C . MET A 1 89 ? 12.041 11.708 -11.141 1.00 83.88 89 MET A C 1
ATOM 680 O O . MET A 1 89 ? 11.056 12.344 -10.738 1.00 83.88 89 MET A O 1
ATOM 684 N N . PRO A 1 90 ? 12.569 11.910 -12.364 1.00 89.50 90 PRO A N 1
ATOM 685 C CA . PRO A 1 90 ? 11.900 12.752 -13.345 1.00 89.50 90 PRO A CA 1
ATOM 686 C C . PRO A 1 90 ? 10.490 12.215 -13.614 1.00 89.50 90 PRO A C 1
ATOM 688 O O . PRO A 1 90 ? 10.207 11.029 -13.425 1.00 89.50 90 PRO A O 1
ATOM 691 N N . ASP A 1 91 ? 9.588 13.083 -14.073 1.00 90.00 91 ASP A N 1
ATOM 692 C CA . ASP A 1 91 ? 8.194 12.692 -14.313 1.00 90.00 91 ASP A CA 1
ATOM 693 C C . ASP A 1 91 ? 8.064 11.534 -15.316 1.00 90.00 91 ASP A C 1
ATOM 695 O O . ASP A 1 91 ? 7.113 10.760 -15.221 1.00 90.00 91 ASP A O 1
ATOM 699 N N . THR A 1 92 ? 9.029 11.368 -16.227 1.00 91.88 92 THR A N 1
ATOM 700 C CA . THR A 1 92 ? 9.121 10.211 -17.130 1.00 91.88 92 THR A CA 1
ATOM 701 C C . THR A 1 92 ? 9.305 8.907 -16.359 1.00 91.88 92 THR A C 1
ATOM 703 O O . THR A 1 92 ? 8.519 7.983 -16.544 1.00 91.88 92 THR A O 1
ATOM 706 N N . ASP A 1 93 ? 10.261 8.853 -15.430 1.00 93.19 93 ASP A N 1
ATOM 707 C CA . ASP A 1 93 ? 10.530 7.666 -14.615 1.00 93.19 93 ASP A CA 1
ATOM 708 C C . ASP A 1 93 ? 9.338 7.346 -13.724 1.00 93.19 93 ASP A C 1
ATOM 710 O O . ASP A 1 93 ? 8.900 6.199 -13.681 1.00 93.19 93 ASP A O 1
ATOM 714 N N . ILE A 1 94 ? 8.767 8.364 -13.065 1.00 93.69 94 ILE A N 1
ATOM 715 C CA . ILE A 1 94 ? 7.552 8.214 -12.255 1.00 93.69 94 ILE A CA 1
ATOM 716 C C . ILE A 1 94 ? 6.410 7.670 -13.117 1.00 93.69 94 ILE A C 1
ATOM 718 O O . ILE A 1 94 ? 5.734 6.724 -12.716 1.00 93.69 94 ILE A O 1
ATOM 722 N N . ARG A 1 95 ? 6.167 8.234 -14.301 1.00 94.44 95 ARG A N 1
ATOM 723 C CA . ARG A 1 95 ? 5.105 7.762 -15.197 1.00 94.44 95 ARG A CA 1
ATOM 724 C C . ARG A 1 95 ? 5.340 6.309 -15.603 1.00 94.44 95 ARG A C 1
ATOM 726 O O . ARG A 1 95 ? 4.411 5.507 -15.514 1.00 94.44 95 ARG A O 1
ATOM 733 N N . ASP A 1 96 ? 6.549 5.972 -16.036 1.00 95.12 96 ASP A N 1
ATOM 734 C CA . ASP A 1 96 ? 6.820 4.670 -16.634 1.00 95.12 96 ASP A CA 1
ATOM 735 C C . ASP A 1 96 ? 6.792 3.550 -15.590 1.00 95.12 96 ASP A C 1
ATOM 737 O O . ASP A 1 96 ? 6.123 2.531 -15.785 1.00 95.12 96 ASP A O 1
ATOM 741 N N . ILE A 1 97 ? 7.422 3.771 -14.430 1.00 94.81 97 ILE A N 1
ATOM 742 C CA . ILE A 1 97 ? 7.465 2.782 -13.348 1.00 94.81 97 ILE A CA 1
ATOM 743 C C . ILE A 1 97 ? 6.085 2.510 -12.756 1.00 94.81 97 ILE A C 1
ATOM 745 O O . ILE A 1 97 ? 5.730 1.364 -12.477 1.00 94.81 97 ILE A O 1
ATOM 749 N N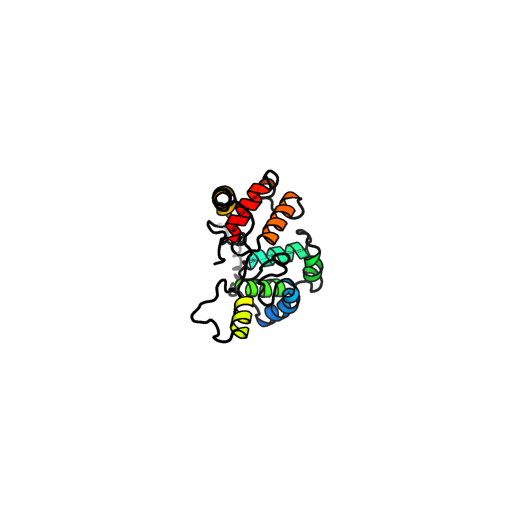 . THR A 1 98 ? 5.280 3.556 -12.570 1.00 95.38 98 THR A N 1
ATOM 750 C CA . THR A 1 98 ? 3.967 3.426 -11.930 1.00 95.38 98 THR A CA 1
ATOM 751 C C . THR A 1 98 ? 2.950 2.783 -12.859 1.00 95.38 98 THR A C 1
ATOM 753 O O . THR A 1 98 ? 2.153 1.958 -12.408 1.00 95.38 98 THR A O 1
ATOM 756 N N . ARG A 1 99 ? 3.020 3.074 -14.164 1.00 95.50 99 ARG A N 1
ATOM 757 C CA . ARG A 1 99 ? 2.233 2.367 -15.179 1.00 95.50 99 ARG A CA 1
ATOM 758 C C . ARG A 1 99 ? 2.638 0.902 -15.263 1.00 95.50 99 ARG A C 1
ATOM 760 O O . ARG A 1 99 ? 1.751 0.059 -15.149 1.00 95.50 99 ARG A O 1
ATOM 767 N N . TYR A 1 100 ? 3.933 0.591 -15.334 1.00 94.19 100 TYR A N 1
ATOM 768 C CA . TYR A 1 100 ? 4.418 -0.791 -15.286 1.00 94.19 100 TYR A CA 1
ATOM 769 C C . TYR A 1 100 ? 3.873 -1.542 -14.065 1.00 94.19 100 TYR A C 1
ATOM 771 O O . TYR A 1 100 ? 3.178 -2.546 -14.229 1.00 94.19 100 TYR A O 1
ATOM 779 N N . LEU A 1 101 ? 4.101 -1.023 -12.853 1.00 94.19 101 LEU A N 1
ATOM 780 C CA . LEU A 1 101 ? 3.658 -1.656 -11.607 1.00 94.19 101 LEU A CA 1
ATOM 781 C C . LEU A 1 101 ? 2.146 -1.884 -11.578 1.00 94.19 101 LEU A C 1
ATOM 783 O O . LEU A 1 101 ? 1.712 -2.943 -11.133 1.00 94.19 101 LEU A O 1
ATOM 787 N N . SER A 1 102 ? 1.348 -0.951 -12.106 1.00 93.38 102 SER A N 1
ATOM 788 C CA . SER A 1 102 ? -0.113 -1.091 -12.155 1.00 93.38 102 SER A CA 1
ATOM 789 C C . SER A 1 102 ? -0.603 -2.254 -13.024 1.00 93.38 102 SER A C 1
ATOM 791 O O . SER A 1 102 ? -1.698 -2.764 -12.800 1.00 93.38 102 SER A O 1
ATOM 793 N N . THR A 1 103 ? 0.213 -2.709 -13.981 1.00 91.62 103 THR A N 1
ATOM 794 C CA . THR A 1 103 ? -0.106 -3.863 -14.838 1.00 91.62 103 THR A CA 1
ATOM 795 C C . THR A 1 103 ? 0.320 -5.202 -14.238 1.00 91.62 103 THR A C 1
ATOM 797 O O . THR A 1 103 ? -0.129 -6.252 -14.702 1.00 91.62 103 THR A O 1
ATOM 800 N N . VAL A 1 104 ? 1.168 -5.192 -13.204 1.00 89.75 104 VAL A N 1
ATOM 801 C CA . VAL A 1 104 ? 1.684 -6.422 -12.599 1.00 89.75 104 VAL A CA 1
ATOM 802 C C . VAL A 1 104 ? 0.574 -7.136 -11.831 1.00 89.75 104 VAL A C 1
ATOM 804 O O . VAL A 1 104 ? 0.050 -6.622 -10.843 1.00 89.75 104 VAL A O 1
ATOM 807 N N . LYS A 1 105 ? 0.276 -8.370 -12.247 1.00 87.88 105 LYS A N 1
ATOM 808 C CA . LYS A 1 105 ? -0.627 -9.288 -11.545 1.00 87.88 105 LYS A CA 1
ATOM 809 C C . LYS A 1 105 ? 0.183 -10.364 -10.837 1.00 87.88 105 LYS A C 1
ATOM 811 O O . LYS A 1 105 ? 0.883 -11.144 -11.480 1.00 87.88 105 LYS A O 1
ATOM 816 N N . LEU A 1 106 ? 0.086 -10.400 -9.513 1.00 85.00 106 LEU A N 1
ATOM 817 C CA . LEU A 1 106 ? 0.742 -11.422 -8.703 1.00 85.00 106 LEU A CA 1
ATOM 818 C C . LEU A 1 106 ? -0.155 -12.647 -8.581 1.00 85.00 106 LEU A C 1
ATOM 820 O O . LEU A 1 106 ? -1.364 -12.525 -8.395 1.00 85.00 106 LEU A O 1
ATOM 824 N N . LYS A 1 107 ? 0.447 -13.836 -8.629 1.00 82.12 107 LYS A N 1
ATOM 825 C CA . LYS A 1 107 ? -0.270 -15.062 -8.278 1.00 82.12 107 LYS A CA 1
ATOM 826 C C . LYS A 1 107 ? -0.518 -15.076 -6.770 1.00 82.12 107 LYS A C 1
ATOM 828 O O . LYS A 1 107 ? 0.385 -14.797 -5.986 1.00 82.12 107 LYS A O 1
ATOM 833 N N . THR A 1 108 ? -1.737 -15.414 -6.372 1.00 78.62 108 THR A N 1
ATOM 834 C CA . THR A 1 108 ? -2.176 -15.494 -4.963 1.00 78.62 108 THR A CA 1
ATOM 835 C C . THR A 1 108 ? -2.410 -16.929 -4.503 1.00 78.62 108 THR A C 1
ATOM 837 O O . THR A 1 108 ? -2.587 -17.192 -3.318 1.00 78.62 108 THR A O 1
ATOM 840 N N . LYS A 1 109 ? -2.365 -17.871 -5.445 1.00 76.19 109 LYS A N 1
ATOM 841 C CA . LYS A 1 109 ? -2.480 -19.309 -5.232 1.00 76.19 109 LYS A CA 1
ATOM 842 C C . LYS A 1 109 ? -1.607 -20.048 -6.242 1.00 76.19 109 LYS A C 1
ATOM 844 O O . LYS A 1 109 ? -1.290 -19.510 -7.305 1.00 76.19 109 LYS A O 1
ATOM 849 N N . LEU A 1 110 ? -1.214 -21.268 -5.889 1.00 69.81 110 LEU A N 1
ATOM 850 C CA . LEU A 1 110 ? -0.599 -22.195 -6.827 1.00 69.81 110 LEU A CA 1
ATOM 851 C C . LEU A 1 110 ? -1.747 -22.945 -7.494 1.00 69.81 110 LEU A C 1
ATOM 853 O O . LEU A 1 110 ? -2.543 -23.562 -6.791 1.00 69.81 110 LEU A O 1
ATOM 857 N N . ASP A 1 111 ? -1.863 -22.866 -8.814 1.00 69.31 111 ASP A N 1
ATOM 858 C CA . ASP A 1 111 ? -2.823 -23.702 -9.528 1.00 69.31 111 ASP A CA 1
ATOM 859 C C . ASP A 1 111 ? -2.256 -25.127 -9.596 1.00 69.31 111 ASP A C 1
ATOM 861 O O . ASP A 1 111 ? -1.132 -25.334 -10.058 1.00 69.31 111 ASP A O 1
ATOM 865 N N . ASP A 1 112 ? -3.011 -26.113 -9.104 1.00 65.38 112 ASP A N 1
ATOM 866 C CA . ASP A 1 112 ? -2.549 -27.506 -9.015 1.00 65.38 112 ASP A CA 1
ATOM 867 C C . ASP A 1 112 ? -2.267 -28.137 -10.388 1.00 65.38 112 ASP A C 1
ATOM 869 O O . ASP A 1 112 ? -1.488 -29.082 -10.479 1.00 65.38 112 ASP A O 1
ATOM 873 N N . THR A 1 113 ? -2.851 -27.592 -11.459 1.00 65.06 113 THR A N 1
ATOM 874 C CA . THR A 1 113 ? -2.614 -28.022 -12.846 1.00 65.06 113 THR A CA 1
ATOM 875 C C . THR A 1 113 ? -1.279 -27.537 -13.414 1.00 65.06 113 THR A C 1
ATOM 877 O O . THR A 1 113 ? -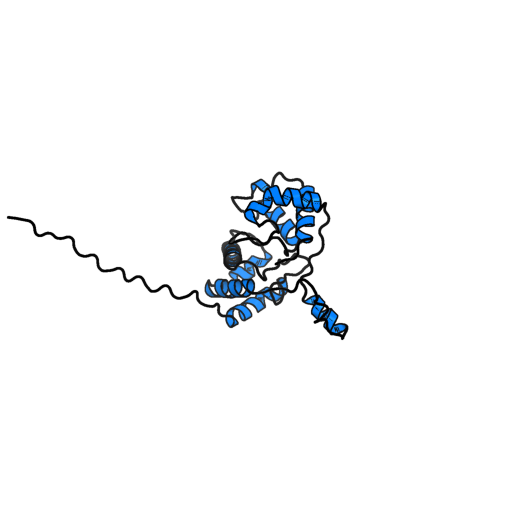0.775 -28.145 -14.353 1.00 65.06 113 THR A O 1
ATOM 880 N N . ASP A 1 114 ? -0.700 -26.483 -12.829 1.00 63.34 114 ASP A N 1
ATOM 881 C CA . ASP A 1 114 ? 0.543 -25.839 -13.281 1.00 63.34 114 ASP A CA 1
ATOM 882 C C . ASP A 1 114 ? 1.702 -26.052 -12.293 1.00 63.34 114 ASP A C 1
ATOM 884 O O . ASP A 1 114 ? 2.806 -25.535 -12.488 1.00 63.34 114 ASP A O 1
ATOM 888 N N . ALA A 1 115 ? 1.454 -26.762 -11.189 1.00 65.06 115 ALA A N 1
ATOM 889 C CA . ALA A 1 115 ? 2.457 -26.993 -10.167 1.00 65.06 115 ALA A CA 1
ATOM 890 C C . ALA A 1 115 ? 3.534 -27.952 -10.708 1.00 65.06 115 ALA A C 1
ATOM 892 O O . ALA A 1 115 ? 3.203 -29.080 -11.085 1.00 65.06 115 ALA A O 1
ATOM 893 N N . PRO A 1 116 ? 4.819 -27.550 -10.723 1.00 73.75 116 PRO A N 1
ATOM 894 C CA . PRO A 1 116 ? 5.891 -28.431 -11.161 1.00 73.75 116 PRO A CA 1
ATOM 895 C C . PRO A 1 116 ? 5.877 -29.751 -10.383 1.00 73.75 116 PRO A C 1
ATOM 897 O O . PRO A 1 116 ? 5.639 -29.767 -9.171 1.00 73.75 116 PRO A O 1
ATOM 900 N N . ALA A 1 117 ? 6.123 -30.857 -11.091 1.00 76.69 117 ALA A N 1
ATOM 901 C CA . ALA A 1 117 ? 6.238 -32.178 -10.474 1.00 76.69 117 ALA A CA 1
ATOM 902 C C . ALA A 1 117 ? 7.479 -32.271 -9.569 1.00 76.69 117 ALA A C 1
ATOM 904 O O . ALA A 1 117 ? 7.468 -32.992 -8.573 1.00 76.69 117 ALA A O 1
ATOM 905 N N . ASP A 1 118 ? 8.529 -31.519 -9.907 1.00 88.62 118 ASP A N 1
ATOM 906 C CA . ASP A 1 118 ? 9.741 -31.411 -9.107 1.00 88.62 118 ASP A CA 1
ATOM 907 C C . ASP A 1 118 ? 9.524 -30.540 -7.854 1.00 88.62 118 ASP A C 1
ATOM 909 O O . ASP A 1 118 ? 8.914 -29.467 -7.899 1.00 88.62 118 ASP A O 1
ATOM 913 N N . GLY A 1 119 ? 10.038 -31.007 -6.714 1.00 82.88 119 GLY A N 1
ATOM 914 C CA . GLY A 1 119 ? 9.848 -30.354 -5.420 1.00 82.88 119 GLY A CA 1
ATOM 915 C C . GLY A 1 119 ? 10.567 -29.007 -5.283 1.00 82.88 119 GLY A C 1
ATOM 916 O O . GLY A 1 119 ? 10.031 -28.100 -4.639 1.00 82.88 119 GLY A O 1
ATOM 917 N N . LEU A 1 120 ? 11.747 -28.844 -5.892 1.00 85.12 120 LEU A N 1
ATOM 918 C CA . LEU A 1 120 ? 12.474 -27.574 -5.898 1.00 85.12 120 LEU A CA 1
ATOM 919 C C . LEU A 1 120 ? 11.738 -26.556 -6.766 1.00 85.12 120 LEU A C 1
ATOM 921 O O . LEU A 1 120 ? 11.514 -25.429 -6.324 1.00 85.12 120 LEU A O 1
ATOM 925 N N . ASP A 1 121 ? 11.294 -26.958 -7.953 1.00 81.00 121 ASP A N 1
ATOM 926 C CA . ASP A 1 121 ? 10.534 -26.078 -8.840 1.00 81.00 121 ASP A CA 1
ATOM 927 C C . ASP A 1 121 ? 9.190 -25.675 -8.222 1.00 81.00 121 ASP A C 1
ATOM 929 O O . ASP A 1 121 ? 8.790 -24.509 -8.301 1.00 81.00 121 ASP A O 1
ATOM 933 N N . ARG A 1 122 ? 8.517 -26.593 -7.515 1.00 79.94 122 ARG A N 1
ATOM 934 C CA . ARG A 1 122 ? 7.285 -26.291 -6.772 1.00 79.94 122 ARG A CA 1
ATOM 935 C C . ARG A 1 122 ? 7.536 -25.311 -5.630 1.00 79.94 122 ARG A C 1
ATOM 937 O O . ARG A 1 122 ? 6.752 -24.379 -5.447 1.00 79.94 122 ARG A O 1
ATOM 944 N N . LEU A 1 123 ? 8.646 -25.457 -4.903 1.00 78.12 123 LEU A N 1
ATOM 945 C CA . LEU A 1 123 ? 9.060 -24.498 -3.877 1.00 78.12 123 LEU A CA 1
ATOM 946 C C . LEU A 1 123 ? 9.357 -23.119 -4.485 1.00 78.12 123 LEU A C 1
ATOM 948 O O . LEU A 1 123 ? 8.944 -22.099 -3.934 1.00 78.12 123 LEU A O 1
ATOM 952 N N . MET A 1 124 ? 10.048 -23.066 -5.624 1.00 77.19 124 MET A N 1
ATOM 953 C CA . MET A 1 124 ? 10.350 -21.809 -6.313 1.00 77.19 124 MET A CA 1
ATOM 954 C C . MET A 1 124 ? 9.094 -21.141 -6.882 1.00 77.19 124 MET A C 1
ATOM 956 O O . MET A 1 124 ? 8.977 -19.918 -6.824 1.00 77.19 124 MET A O 1
ATOM 960 N N . ALA A 1 125 ? 8.132 -21.916 -7.385 1.00 76.00 125 ALA A N 1
ATOM 961 C CA . ALA A 1 125 ? 6.830 -21.410 -7.804 1.00 76.00 125 ALA A CA 1
ATOM 962 C C . ALA A 1 125 ? 6.027 -20.875 -6.609 1.00 76.00 125 ALA A C 1
ATOM 964 O O . ALA A 1 125 ? 5.477 -19.778 -6.688 1.00 76.00 125 ALA A O 1
ATOM 965 N N . ALA A 1 126 ? 6.034 -21.585 -5.477 1.00 74.25 126 ALA A N 1
ATOM 966 C CA . ALA A 1 126 ? 5.385 -21.135 -4.249 1.00 74.25 126 ALA A CA 1
ATOM 967 C C . ALA A 1 126 ? 5.986 -19.825 -3.710 1.00 74.25 126 ALA A C 1
ATOM 969 O O . ALA A 1 126 ? 5.249 -18.951 -3.267 1.00 74.25 126 ALA A O 1
ATOM 970 N N . LYS A 1 127 ? 7.307 -19.627 -3.831 1.00 69.50 127 LYS A N 1
ATOM 971 C CA . LYS A 1 127 ? 7.981 -18.361 -3.475 1.00 69.50 127 LYS A CA 1
ATOM 972 C C . LYS A 1 127 ? 7.551 -17.159 -4.326 1.00 69.50 127 LYS A C 1
ATOM 974 O O . LYS A 1 127 ? 7.794 -16.024 -3.927 1.00 69.50 127 LYS A O 1
ATOM 979 N N . LYS A 1 128 ? 6.939 -17.387 -5.492 1.00 70.50 128 LYS A N 1
ATOM 980 C CA . LYS A 1 128 ? 6.401 -16.334 -6.372 1.00 70.50 128 LYS A CA 1
ATOM 981 C C . LYS A 1 128 ? 4.939 -16.001 -6.068 1.00 70.50 128 LYS A C 1
ATOM 983 O O . LYS A 1 128 ? 4.371 -15.124 -6.718 1.00 70.50 128 LYS A O 1
ATOM 988 N N . ILE A 1 129 ? 4.329 -16.698 -5.111 1.00 79.94 129 ILE A N 1
ATOM 989 C CA . ILE A 1 129 ? 2.964 -16.439 -4.671 1.00 79.94 129 ILE A CA 1
ATOM 990 C C . ILE A 1 129 ? 2.999 -15.372 -3.588 1.00 79.94 129 ILE A C 1
ATOM 992 O O . ILE A 1 129 ? 3.761 -15.464 -2.626 1.00 79.94 129 ILE A O 1
ATOM 996 N N . LEU A 1 130 ? 2.145 -14.365 -3.737 1.00 82.69 130 LEU A N 1
ATOM 997 C CA . LEU A 1 130 ? 1.921 -13.378 -2.695 1.00 82.69 130 LEU A CA 1
ATOM 998 C C . LEU A 1 130 ? 1.282 -14.067 -1.484 1.00 82.69 130 LEU A C 1
ATOM 1000 O O . LEU A 1 130 ? 0.107 -14.431 -1.517 1.00 82.69 130 LEU A O 1
ATOM 1004 N N . HIS A 1 131 ? 2.064 -14.233 -0.421 1.00 82.75 131 HIS A N 1
ATOM 1005 C CA . HIS A 1 131 ? 1.597 -14.764 0.852 1.00 82.75 131 HIS A CA 1
ATOM 1006 C C . HIS A 1 131 ? 1.495 -13.636 1.875 1.00 82.75 131 HIS A C 1
ATOM 1008 O O . HIS A 1 131 ? 2.502 -13.032 2.247 1.00 82.75 131 HIS A O 1
ATOM 1014 N N . ILE A 1 132 ? 0.275 -13.360 2.327 1.00 85.25 132 ILE A N 1
ATOM 1015 C CA . ILE A 1 132 ? 0.006 -12.392 3.388 1.00 85.25 132 ILE A CA 1
ATOM 1016 C C . ILE A 1 132 ? -0.368 -13.186 4.627 1.00 85.25 132 ILE A C 1
ATOM 1018 O O . ILE A 1 132 ? -1.322 -13.965 4.608 1.00 85.25 132 ILE A O 1
ATOM 1022 N N . GLU A 1 133 ? 0.422 -13.011 5.682 1.00 88.31 133 GLU A N 1
ATOM 1023 C CA . GLU A 1 133 ? 0.169 -13.657 6.964 1.00 88.31 133 GLU A CA 1
ATOM 1024 C C . GLU A 1 133 ? -1.173 -13.159 7.530 1.00 88.31 133 GLU A C 1
ATOM 1026 O O . GLU A 1 133 ? -1.513 -11.975 7.434 1.00 88.31 133 GLU A O 1
ATOM 1031 N N . ARG A 1 134 ? -1.950 -14.081 8.108 1.00 91.06 134 ARG A N 1
ATOM 1032 C CA . ARG A 1 134 ? -3.178 -13.739 8.835 1.00 91.06 134 ARG A CA 1
ATOM 1033 C C . ARG A 1 134 ? -2.812 -12.850 10.022 1.00 91.06 134 ARG A C 1
ATOM 1035 O O . ARG A 1 134 ? -1.893 -13.178 10.768 1.00 91.06 134 ARG A O 1
ATOM 1042 N N . TRP A 1 135 ? -3.544 -11.756 10.197 1.00 95.56 135 TRP A N 1
ATOM 1043 C CA . TRP A 1 135 ? -3.406 -10.895 11.371 1.00 95.56 135 TRP A CA 1
ATOM 1044 C C . TRP A 1 135 ? -4.246 -11.434 12.528 1.00 95.56 135 TRP A C 1
ATOM 1046 O O . TRP A 1 135 ? -5.321 -11.993 12.294 1.00 95.56 135 TRP A O 1
ATOM 1056 N N . ASP A 1 136 ? -3.762 -11.275 13.759 1.00 96.25 136 ASP A N 1
ATOM 1057 C CA . ASP A 1 136 ? -4.524 -11.667 14.944 1.00 96.25 136 ASP A CA 1
ATOM 1058 C C . ASP A 1 136 ? -5.667 -10.677 15.193 1.00 96.25 136 ASP A C 1
ATOM 1060 O O . ASP A 1 136 ? -5.461 -9.468 15.223 1.00 96.25 136 ASP A O 1
ATOM 1064 N N . GLY A 1 137 ? -6.887 -11.183 15.346 1.00 96.88 137 GLY A N 1
ATOM 1065 C CA . GLY A 1 137 ? -8.085 -10.355 15.414 1.00 96.88 137 GLY A CA 1
ATOM 1066 C C . GLY A 1 137 ? -9.373 -11.139 15.174 1.00 96.88 137 GLY A C 1
ATOM 1067 O O . GLY A 1 137 ? -9.372 -12.285 14.727 1.00 96.88 137 GLY A O 1
ATOM 1068 N N . ASP A 1 138 ? -10.498 -10.510 15.488 1.00 97.94 138 ASP A N 1
ATOM 1069 C CA . ASP A 1 138 ? -11.845 -11.015 15.243 1.00 97.94 138 ASP A CA 1
ATOM 1070 C C . ASP A 1 138 ? -12.288 -10.540 13.854 1.00 97.94 138 ASP A C 1
ATOM 1072 O O . ASP A 1 138 ? -12.734 -9.407 13.668 1.00 97.94 138 ASP A O 1
ATOM 1076 N N . ALA A 1 139 ? -12.116 -11.401 12.850 1.00 96.94 139 ALA A N 1
ATOM 1077 C CA . ALA A 1 139 ? -12.386 -11.054 11.456 1.00 96.94 139 ALA A CA 1
ATOM 1078 C C . ALA A 1 139 ? -13.870 -10.741 11.179 1.00 96.94 139 ALA A C 1
ATOM 1080 O O . ALA A 1 139 ? -14.166 -10.010 10.232 1.00 96.94 139 ALA A O 1
ATOM 1081 N N . ASP A 1 140 ? -14.804 -11.256 11.984 1.00 97.62 140 ASP A N 1
ATOM 1082 C CA . ASP A 1 140 ? -16.233 -10.980 11.809 1.00 97.62 140 ASP A CA 1
ATOM 1083 C C . ASP A 1 140 ? -16.586 -9.580 12.319 1.00 97.62 140 ASP A C 1
ATOM 1085 O O . ASP A 1 140 ? -17.250 -8.814 11.610 1.00 97.62 140 ASP A O 1
ATOM 1089 N N . LYS A 1 141 ? -16.056 -9.184 13.484 1.00 97.88 141 LYS A N 1
ATOM 1090 C CA . LYS A 1 141 ? -16.119 -7.780 13.929 1.00 97.88 141 LYS A CA 1
ATOM 1091 C C . LYS A 1 141 ? -15.391 -6.860 12.961 1.00 97.88 141 LYS A C 1
ATOM 1093 O O . LYS A 1 141 ? -15.929 -5.825 12.574 1.00 97.88 141 LYS A O 1
ATOM 1098 N N . GLY A 1 142 ? -14.212 -7.273 12.507 1.00 97.19 142 GLY A N 1
ATOM 1099 C CA . GLY A 1 142 ? -13.419 -6.561 11.516 1.00 97.19 142 GLY A CA 1
ATOM 1100 C C . GLY A 1 142 ? -14.182 -6.272 10.235 1.00 97.19 142 GLY A C 1
ATOM 1101 O O . GLY A 1 142 ? -14.151 -5.150 9.737 1.00 97.19 142 GLY A O 1
ATOM 1102 N N . ARG A 1 143 ? -14.925 -7.261 9.726 1.00 97.56 143 ARG A N 1
ATOM 1103 C CA . ARG A 1 143 ? -15.789 -7.114 8.549 1.00 97.56 143 ARG A CA 1
ATOM 1104 C C . ARG A 1 143 ? -16.874 -6.062 8.771 1.00 97.56 143 ARG A C 1
ATOM 1106 O O . ARG A 1 143 ? -17.110 -5.253 7.875 1.00 97.56 143 ARG A O 1
ATOM 1113 N N . ALA A 1 144 ? -17.535 -6.077 9.929 1.00 97.56 144 ALA A N 1
ATOM 1114 C CA . ALA A 1 144 ? -18.579 -5.106 10.254 1.00 97.56 144 ALA A CA 1
ATOM 1115 C C . ALA A 1 144 ? -18.011 -3.680 10.334 1.00 97.56 144 ALA A C 1
ATOM 1117 O O . ALA A 1 144 ? -18.510 -2.780 9.658 1.00 97.56 144 ALA A O 1
ATOM 1118 N N . LEU A 1 145 ? -16.909 -3.501 11.066 1.00 96.00 145 LEU A N 1
ATOM 1119 C CA . LEU A 1 145 ? -16.211 -2.219 11.178 1.00 96.00 145 LEU A CA 1
ATOM 1120 C C . LEU A 1 145 ? -15.714 -1.719 9.817 1.00 96.00 145 LEU A C 1
ATOM 1122 O O . LEU A 1 145 ? -15.894 -0.556 9.464 1.00 96.00 145 LEU A O 1
ATOM 1126 N N . TYR A 1 146 ? -15.124 -2.602 9.014 1.00 96.06 146 TYR A N 1
ATOM 1127 C CA . TYR A 1 146 ? -14.660 -2.264 7.675 1.00 96.06 146 TYR A CA 1
ATOM 1128 C C . TYR A 1 146 ? -15.806 -1.782 6.775 1.00 96.06 146 TYR A C 1
ATOM 1130 O O . TYR A 1 146 ? -15.657 -0.794 6.051 1.00 96.06 146 TYR A O 1
ATOM 1138 N N . ALA A 1 147 ? -16.953 -2.465 6.817 1.00 96.44 147 ALA A N 1
ATOM 1139 C CA . ALA A 1 147 ? -18.125 -2.097 6.032 1.00 96.44 147 ALA A CA 1
ATOM 1140 C C . ALA A 1 147 ? -18.645 -0.694 6.386 1.00 96.44 147 ALA A C 1
ATOM 1142 O O . ALA A 1 147 ? -19.030 0.055 5.489 1.00 96.44 147 ALA A O 1
ATOM 1143 N N . GLU A 1 148 ? -18.617 -0.334 7.668 1.00 93.75 148 GLU A N 1
ATOM 1144 C CA . GLU A 1 148 ? -19.053 0.972 8.163 1.00 93.75 148 GLU A CA 1
ATOM 1145 C C . GLU A 1 148 ? -18.073 2.099 7.794 1.00 93.75 148 GLU A C 1
ATOM 1147 O O . GLU A 1 148 ? -18.488 3.181 7.380 1.00 93.75 148 GLU A O 1
ATOM 1152 N N . LEU A 1 149 ? -16.769 1.846 7.911 1.00 91.38 149 LEU A N 1
ATOM 1153 C CA . LEU A 1 149 ? -15.761 2.913 7.956 1.00 91.38 149 LEU A CA 1
ATOM 1154 C C . LEU A 1 149 ? -14.941 3.032 6.674 1.00 91.38 149 LEU A C 1
ATOM 1156 O O . LEU A 1 149 ? -14.482 4.114 6.312 1.00 91.38 149 LEU A O 1
ATOM 1160 N N . CYS A 1 150 ? -14.693 1.905 6.013 1.00 92.50 150 CYS A N 1
ATOM 1161 C CA . CYS A 1 150 ? -13.671 1.798 4.978 1.00 92.50 150 CYS A CA 1
ATOM 1162 C C . CYS A 1 150 ? -14.284 1.542 3.601 1.00 92.50 150 CYS A C 1
ATOM 1164 O O . CYS A 1 150 ? -13.801 2.080 2.600 1.00 92.50 150 CYS A O 1
ATOM 1166 N N . ALA A 1 151 ? -15.348 0.738 3.540 1.00 94.56 151 ALA A N 1
ATOM 1167 C CA . ALA A 1 151 ? -15.883 0.209 2.288 1.00 94.56 151 ALA A CA 1
ATOM 1168 C C . ALA A 1 151 ? -16.432 1.286 1.339 1.00 94.56 151 ALA A C 1
ATOM 1170 O O . ALA A 1 151 ? -16.350 1.128 0.120 1.00 94.56 151 ALA A O 1
ATOM 1171 N N . SER A 1 152 ? -16.928 2.409 1.871 1.00 91.94 152 SER A N 1
ATOM 1172 C CA . SER A 1 152 ? -17.381 3.557 1.067 1.00 91.94 152 SER A CA 1
ATOM 1173 C C . SER A 1 152 ? -16.261 4.150 0.201 1.00 91.94 152 SER A C 1
ATOM 1175 O O . SER A 1 152 ? -16.521 4.708 -0.870 1.00 91.94 152 SER A O 1
ATOM 1177 N N . CYS A 1 153 ? -15.008 3.999 0.644 1.00 91.75 153 CYS A N 1
ATOM 1178 C CA . CYS A 1 153 ? -13.831 4.523 -0.030 1.00 91.75 153 CYS A CA 1
ATOM 1179 C C . CYS A 1 153 ? -12.951 3.469 -0.691 1.00 91.75 153 CYS A C 1
ATOM 1181 O O . CYS A 1 153 ? -12.415 3.748 -1.763 1.00 91.75 153 CYS A O 1
ATOM 1183 N N . HIS A 1 154 ? -12.794 2.304 -0.074 1.00 93.44 154 HIS A N 1
ATOM 1184 C CA . HIS A 1 154 ? -11.868 1.262 -0.518 1.00 93.44 154 HIS A CA 1
ATOM 1185 C C . HIS A 1 154 ? -12.562 0.060 -1.168 1.00 93.44 154 HIS A C 1
ATOM 1187 O O . HIS A 1 154 ? -11.880 -0.895 -1.525 1.00 93.44 154 HIS A O 1
ATOM 1193 N N . GLY A 1 155 ? -13.882 0.119 -1.370 1.00 93.88 155 GLY A N 1
ATOM 1194 C CA . GLY A 1 155 ? -14.655 -0.981 -1.945 1.00 93.88 155 GLY A CA 1
ATOM 1195 C C . GLY A 1 155 ? -15.063 -2.010 -0.895 1.00 93.88 155 GLY A C 1
ATOM 1196 O O . GLY A 1 155 ? -14.541 -2.030 0.217 1.00 93.88 155 GLY A O 1
ATOM 1197 N N . LYS A 1 156 ? -16.041 -2.861 -1.214 1.00 93.81 156 LYS A N 1
ATOM 1198 C CA . LYS A 1 156 ? -16.618 -3.792 -0.221 1.00 93.81 156 LYS A CA 1
ATOM 1199 C C . LYS A 1 156 ? -15.649 -4.904 0.177 1.00 93.81 156 LYS A C 1
ATOM 1201 O O . LYS A 1 156 ? -15.771 -5.451 1.270 1.00 93.81 156 LYS A O 1
ATOM 1206 N N . ALA A 1 157 ? -14.715 -5.229 -0.706 1.00 91.62 157 ALA A N 1
ATOM 1207 C CA . ALA A 1 157 ? -13.691 -6.239 -0.524 1.00 91.62 157 ALA A CA 1
ATOM 1208 C C . ALA A 1 157 ? -12.282 -5.621 -0.538 1.00 91.62 157 ALA A C 1
ATOM 1210 O O . ALA A 1 157 ? -11.316 -6.327 -0.806 1.00 91.62 157 ALA A O 1
ATOM 1211 N N . GLY A 1 158 ? -12.131 -4.319 -0.264 1.00 93.19 158 GLY A N 1
ATOM 1212 C CA . GLY A 1 158 ? -10.817 -3.675 -0.251 1.00 93.19 158 GLY A CA 1
ATOM 1213 C C . GLY A 1 158 ? -10.120 -3.614 -1.604 1.00 93.19 158 GLY A C 1
ATOM 1214 O O . GLY A 1 158 ? -8.902 -3.447 -1.631 1.00 93.19 158 GLY A O 1
ATOM 1215 N N . GLU A 1 159 ? -10.862 -3.724 -2.703 1.00 92.06 159 GLU A N 1
ATOM 1216 C CA . GLU A 1 159 ? -10.371 -3.677 -4.082 1.00 92.06 159 GLU A CA 1
ATOM 1217 C C . GLU A 1 159 ? -9.859 -2.289 -4.508 1.00 92.06 159 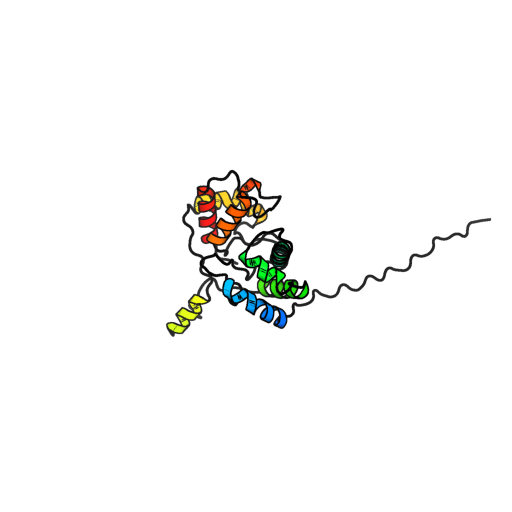GLU A C 1
ATOM 1219 O O . GLU A 1 159 ? -9.128 -2.158 -5.490 1.00 92.06 159 GLU A O 1
ATOM 1224 N N . GLY A 1 160 ? -10.186 -1.248 -3.743 1.00 90.88 160 GLY A N 1
ATOM 1225 C CA . GLY A 1 160 ? -9.806 0.126 -4.032 1.00 90.88 160 GLY A CA 1
ATOM 1226 C C . GLY A 1 160 ? -10.566 0.735 -5.214 1.00 90.88 160 GLY A C 1
ATOM 1227 O O . GLY A 1 160 ? -11.470 0.153 -5.806 1.00 90.88 160 GLY A O 1
ATOM 1228 N N . ARG A 1 161 ? -10.204 1.974 -5.538 1.00 87.19 161 ARG A N 1
ATOM 1229 C CA . ARG A 1 161 ? -10.6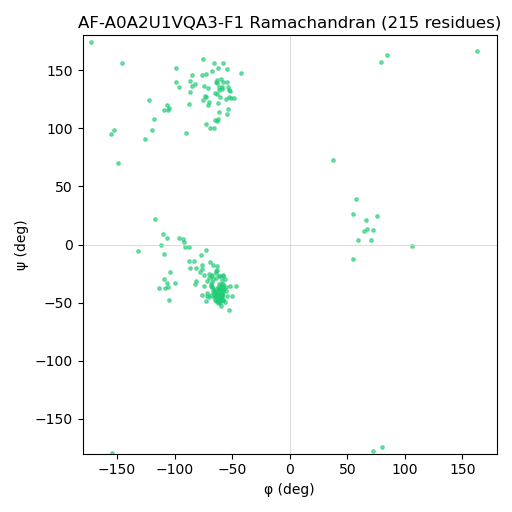78 2.753 -6.692 1.00 87.19 161 ARG A CA 1
ATOM 1230 C C . ARG A 1 161 ? -9.616 3.789 -7.070 1.00 87.19 161 ARG A C 1
ATOM 1232 O O . ARG A 1 161 ? -8.564 3.876 -6.436 1.00 87.19 161 ARG A O 1
ATOM 1239 N N . VAL A 1 162 ? -9.862 4.601 -8.096 1.00 80.94 162 VAL A N 1
ATOM 1240 C CA . VAL A 1 162 ? -8.925 5.665 -8.505 1.00 80.94 162 VAL A CA 1
ATOM 1241 C C . VAL A 1 162 ? -8.575 6.551 -7.299 1.00 80.94 162 VAL A C 1
ATOM 1243 O O . VAL A 1 162 ? -9.465 7.023 -6.592 1.00 80.94 162 VAL A O 1
ATOM 1246 N N . LYS A 1 163 ? -7.272 6.727 -7.032 1.00 80.56 163 LYS A N 1
ATOM 1247 C CA . LYS A 1 163 ? -6.708 7.443 -5.865 1.00 80.56 163 LYS A CA 1
ATOM 1248 C C . LYS A 1 163 ? -7.077 6.897 -4.471 1.00 80.56 163 LYS A C 1
ATOM 1250 O O . LYS A 1 163 ? -6.650 7.478 -3.476 1.00 80.56 163 LYS A O 1
ATOM 1255 N N . LYS A 1 164 ? -7.802 5.780 -4.359 1.00 89.56 164 LYS A N 1
ATOM 1256 C CA . LYS A 1 164 ? -8.043 5.067 -3.092 1.00 89.56 164 LYS A CA 1
ATOM 1257 C C . LYS A 1 164 ? -7.470 3.653 -3.228 1.00 89.56 164 LYS A C 1
ATOM 1259 O O . LYS A 1 164 ? -8.096 2.807 -3.860 1.00 89.56 164 LYS A O 1
ATOM 1264 N N . PRO A 1 165 ? -6.260 3.393 -2.712 1.00 92.00 165 PRO A N 1
ATOM 1265 C CA . PRO A 1 165 ? -5.544 2.160 -3.018 1.00 92.00 165 PRO A CA 1
ATOM 1266 C C . PRO A 1 165 ? -6.305 0.920 -2.525 1.00 92.00 165 PRO A C 1
ATOM 1268 O O . PRO A 1 165 ? -7.034 1.018 -1.528 1.00 92.00 165 PRO A O 1
ATOM 1271 N N . PRO A 1 166 ? -6.119 -0.242 -3.176 1.00 93.06 166 PRO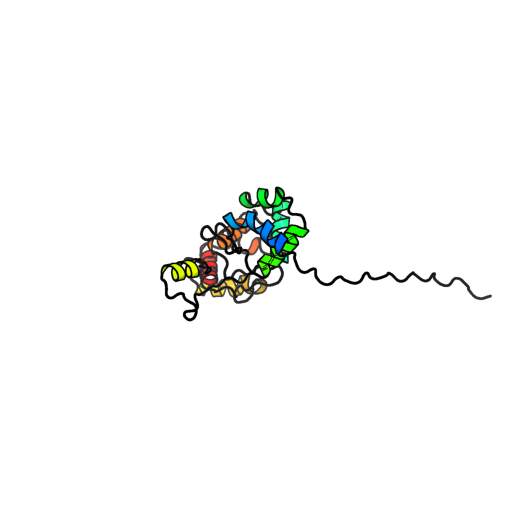 A N 1
ATOM 1272 C CA . PRO A 1 166 ? -6.577 -1.506 -2.623 1.00 93.06 166 PRO A CA 1
ATOM 1273 C C . PRO A 1 166 ? -5.926 -1.750 -1.258 1.00 93.06 166 PRO A C 1
ATOM 1275 O O . PRO A 1 166 ? -4.723 -1.543 -1.075 1.00 93.06 166 PRO A O 1
ATOM 1278 N N . LEU A 1 167 ? -6.746 -2.189 -0.308 1.00 94.75 167 LEU A N 1
ATOM 1279 C CA . LEU A 1 167 ? -6.324 -2.625 1.022 1.00 94.75 167 LEU A CA 1
ATOM 1280 C C . LEU A 1 167 ? -6.239 -4.150 1.091 1.00 94.75 167 LEU A C 1
ATOM 1282 O O . LEU A 1 167 ? -5.356 -4.686 1.756 1.00 94.75 167 LEU A O 1
ATOM 1286 N N . ALA A 1 168 ? -7.113 -4.848 0.359 1.00 92.94 168 ALA A N 1
ATOM 1287 C CA . ALA A 1 168 ? -7.001 -6.285 0.193 1.00 92.94 168 ALA A CA 1
ATOM 1288 C C . ALA A 1 168 ? -5.710 -6.629 -0.548 1.00 92.94 168 ALA A C 1
ATOM 1290 O O . ALA A 1 168 ? -5.280 -5.945 -1.488 1.00 92.94 168 ALA A O 1
ATOM 1291 N N . GLY A 1 169 ? -5.055 -7.693 -0.095 1.00 90.25 169 GLY A N 1
ATOM 1292 C CA . GLY A 1 169 ? -3.787 -8.089 -0.677 1.00 90.25 169 GLY A CA 1
ATOM 1293 C C . GLY A 1 169 ? -2.605 -7.180 -0.337 1.00 90.25 169 GLY A C 1
ATOM 1294 O O . GLY A 1 169 ? -1.577 -7.256 -1.006 1.00 90.25 169 GLY A O 1
ATOM 1295 N N . GLN A 1 170 ? -2.733 -6.280 0.636 1.00 95.06 170 GLN A N 1
ATOM 1296 C CA . GLN A 1 170 ? -1.591 -5.585 1.222 1.00 95.06 170 GLN A CA 1
ATOM 1297 C C . GLN A 1 170 ? -1.193 -6.264 2.537 1.00 95.06 170 GLN A C 1
ATOM 1299 O O . GLN A 1 170 ? -2.034 -6.853 3.211 1.00 95.06 170 GLN A O 1
ATOM 1304 N N . TYR A 1 171 ? 0.084 -6.184 2.908 1.00 94.94 171 TYR A N 1
ATOM 1305 C CA . TYR A 1 171 ? 0.553 -6.739 4.175 1.00 94.94 171 TYR A CA 1
ATOM 1306 C C . TYR A 1 171 ? -0.079 -6.010 5.364 1.00 94.94 171 TYR A C 1
ATOM 1308 O O . TYR A 1 171 ? -0.016 -4.781 5.440 1.00 94.94 171 TYR A O 1
ATOM 1316 N N . SER A 1 172 ? -0.635 -6.765 6.311 1.00 95.00 172 SER A N 1
ATOM 1317 C CA . SER A 1 172 ? -1.265 -6.211 7.514 1.00 95.00 172 SER A CA 1
ATOM 1318 C C . SER A 1 172 ? -0.309 -5.354 8.337 1.00 95.00 172 SER A C 1
ATOM 1320 O O . SER A 1 172 ? -0.705 -4.281 8.772 1.00 95.00 172 SER A O 1
ATOM 1322 N N . GLU A 1 173 ? 0.964 -5.749 8.440 1.00 94.88 173 GLU A N 1
ATOM 1323 C CA . GLU A 1 173 ? 2.008 -4.958 9.105 1.00 94.88 173 GLU A CA 1
ATOM 1324 C C . GLU A 1 173 ? 2.170 -3.570 8.464 1.00 94.88 173 GLU A C 1
ATOM 1326 O O . GLU A 1 173 ? 2.209 -2.545 9.145 1.00 94.88 173 GLU A O 1
ATOM 1331 N N . TYR A 1 174 ? 2.181 -3.507 7.127 1.00 95.75 174 TYR A N 1
ATOM 1332 C CA . TYR A 1 174 ? 2.246 -2.230 6.422 1.00 95.75 174 TYR A CA 1
ATOM 1333 C C . TYR A 1 174 ? 1.022 -1.370 6.727 1.00 95.75 174 TYR A C 1
ATOM 1335 O O . TYR A 1 174 ? 1.161 -0.177 7.005 1.00 95.75 174 TYR A O 1
ATOM 1343 N N . LEU A 1 175 ? -0.175 -1.962 6.652 1.00 95.56 175 LEU A N 1
ATOM 1344 C CA . LEU A 1 175 ? -1.435 -1.267 6.909 1.00 95.56 175 LEU A CA 1
ATOM 1345 C C . LEU A 1 175 ? -1.505 -0.750 8.351 1.00 95.56 175 LEU A C 1
ATOM 1347 O O . LEU A 1 175 ? -1.860 0.412 8.551 1.00 95.56 175 LEU A O 1
ATOM 1351 N N . PHE A 1 176 ? -1.091 -1.561 9.325 1.00 94.88 176 PHE A N 1
ATOM 1352 C CA . PHE A 1 176 ? -0.958 -1.165 10.723 1.00 94.88 176 PHE A CA 1
ATOM 1353 C C . PHE A 1 176 ? -0.032 0.045 10.866 1.00 94.88 176 PHE A C 1
ATOM 1355 O O . PHE A 1 176 ? -0.416 1.062 11.450 1.00 94.88 176 PHE A O 1
ATOM 1362 N N . GLN A 1 177 ? 1.154 -0.007 10.248 1.00 93.88 177 GLN A N 1
ATOM 1363 C CA . GLN A 1 177 ? 2.092 1.111 10.269 1.00 93.88 177 GLN A CA 1
ATOM 1364 C C . GLN A 1 177 ? 1.493 2.372 9.629 1.00 93.88 177 GLN A C 1
ATOM 1366 O O . GLN A 1 177 ? 1.655 3.461 10.177 1.00 93.88 177 GLN A O 1
ATOM 1371 N N . GLN A 1 178 ? 0.748 2.248 8.521 1.00 93.75 178 GLN A N 1
ATOM 1372 C CA . GLN A 1 178 ? 0.096 3.403 7.892 1.00 93.75 178 GLN A CA 1
ATOM 1373 C C . GLN A 1 178 ? -0.949 4.034 8.814 1.00 93.75 178 GLN A C 1
ATOM 1375 O O . GLN A 1 178 ? -0.979 5.255 8.944 1.00 93.75 178 GLN A O 1
ATOM 1380 N N . ILE A 1 179 ? -1.768 3.220 9.483 1.00 92.81 179 ILE A N 1
ATOM 1381 C CA . ILE A 1 179 ? -2.758 3.690 10.461 1.00 92.81 179 ILE A CA 1
ATOM 1382 C C . ILE A 1 179 ? -2.062 4.381 11.640 1.00 92.81 179 ILE A C 1
ATOM 1384 O O . ILE A 1 179 ? -2.476 5.466 12.049 1.00 92.81 179 ILE A O 1
ATOM 1388 N N . SER A 1 180 ? -0.966 3.811 12.147 1.00 91.31 180 SER A N 1
ATOM 1389 C CA . SER A 1 180 ? -0.131 4.444 13.176 1.00 91.31 180 SER A CA 1
ATOM 1390 C C . SER A 1 180 ? 0.421 5.801 12.714 1.00 91.31 180 SER A C 1
ATOM 1392 O O . SER A 1 180 ? 0.410 6.761 13.487 1.00 91.31 180 SER A O 1
ATOM 1394 N N . ASP A 1 181 ? 0.882 5.912 11.466 1.00 91.38 181 ASP A N 1
ATOM 1395 C CA . ASP A 1 181 ? 1.419 7.163 10.922 1.00 91.38 181 ASP A CA 1
ATOM 1396 C C . ASP A 1 181 ? 0.337 8.235 10.738 1.00 91.38 181 ASP A C 1
ATOM 1398 O O . ASP A 1 181 ? 0.612 9.404 11.021 1.00 91.38 181 ASP A O 1
ATOM 1402 N N . PHE A 1 182 ? -0.888 7.852 10.352 1.00 90.56 182 PHE A N 1
ATOM 1403 C CA . PHE A 1 182 ? -2.048 8.754 10.348 1.00 90.56 182 PHE A CA 1
ATOM 1404 C C . PHE A 1 182 ? -2.377 9.242 11.765 1.00 90.56 182 PHE A C 1
ATOM 1406 O O . PHE A 1 182 ? -2.457 10.444 12.002 1.00 90.56 182 PHE A O 1
ATOM 1413 N N . ARG A 1 183 ? -2.459 8.335 12.752 1.00 89.38 183 ARG A N 1
ATOM 1414 C CA . ARG A 1 183 ? -2.742 8.691 14.161 1.00 89.38 183 ARG A CA 1
ATOM 1415 C C . ARG A 1 183 ? -1.704 9.637 14.764 1.00 89.38 183 ARG A C 1
ATOM 1417 O O . ARG A 1 183 ? -2.043 10.471 15.596 1.00 89.38 183 ARG A O 1
ATOM 1424 N N . LYS A 1 184 ? -0.439 9.501 14.357 1.00 88.50 184 LYS A N 1
ATOM 1425 C CA . LYS A 1 184 ? 0.684 10.340 14.811 1.00 88.50 184 LYS A CA 1
ATOM 1426 C C . LYS A 1 184 ? 0.865 11.613 13.976 1.00 88.50 184 LYS A C 1
ATOM 1428 O O . LYS A 1 184 ? 1.784 12.377 14.259 1.00 88.50 184 LYS A O 1
ATOM 1433 N N . GLY A 1 185 ? 0.061 11.820 12.930 1.00 86.94 185 GLY A N 1
ATOM 1434 C CA . GLY A 1 185 ? 0.185 12.953 12.008 1.00 86.94 185 GLY A CA 1
ATOM 1435 C C . GLY A 1 185 ? 1.454 12.945 11.144 1.00 86.94 185 GLY A C 1
ATOM 1436 O O . GLY A 1 185 ? 1.772 13.957 10.523 1.00 86.94 185 GLY A O 1
ATOM 1437 N N . ARG A 1 186 ? 2.187 11.821 11.094 1.00 86.88 186 ARG A N 1
ATOM 1438 C CA . ARG A 1 186 ? 3.385 11.637 10.246 1.00 86.88 186 ARG A CA 1
ATOM 1439 C C . ARG A 1 186 ? 3.021 11.444 8.778 1.00 86.88 186 ARG A C 1
ATOM 1441 O O . ARG A 1 186 ? 3.805 11.752 7.885 1.00 86.88 186 ARG A O 1
ATOM 1448 N N . ARG A 1 187 ? 1.816 10.935 8.533 1.00 88.69 187 ARG A N 1
ATOM 1449 C CA . ARG A 1 187 ? 1.178 10.897 7.223 1.00 88.69 187 ARG A CA 1
ATOM 1450 C C . ARG A 1 187 ? -0.142 11.640 7.348 1.00 88.69 187 ARG A C 1
ATOM 1452 O O . ARG A 1 187 ? -0.942 11.283 8.199 1.00 88.69 187 ARG A O 1
ATOM 1459 N N . LYS A 1 188 ? -0.352 12.657 6.517 1.00 85.62 188 LYS A N 1
ATOM 1460 C CA . LYS A 1 188 ? -1.595 13.434 6.504 1.00 85.62 188 LYS A CA 1
ATOM 1461 C C . LYS A 1 188 ? -2.512 12.948 5.396 1.00 85.62 188 LYS A C 1
ATOM 1463 O O . LYS A 1 188 ? -2.048 12.637 4.293 1.00 85.62 188 LYS A O 1
ATOM 1468 N N . HIS A 1 189 ? -3.797 12.879 5.692 1.00 81.44 189 HIS A N 1
ATOM 1469 C CA . HIS A 1 189 ? -4.847 12.688 4.713 1.00 81.44 189 HIS A CA 1
ATOM 1470 C C . HIS A 1 189 ? -6.127 13.323 5.264 1.00 81.44 189 HIS A C 1
ATOM 1472 O O . HIS A 1 189 ? -6.867 12.690 6.015 1.00 81.44 189 HIS A O 1
ATOM 1478 N N . ASP A 1 190 ? -6.411 14.546 4.815 1.00 68.38 190 ASP A N 1
ATOM 1479 C CA . ASP A 1 190 ? -7.448 15.440 5.349 1.00 68.38 190 ASP A CA 1
ATOM 1480 C C . ASP A 1 190 ? -8.815 14.759 5.588 1.00 68.38 190 ASP A C 1
ATOM 1482 O O . ASP A 1 190 ? -9.476 15.036 6.586 1.00 68.38 190 ASP A O 1
ATOM 1486 N N . ASP A 1 191 ? -9.213 13.803 4.737 1.00 69.50 191 ASP A N 1
ATOM 1487 C CA . ASP A 1 191 ? -10.492 13.085 4.881 1.00 69.50 191 ASP A CA 1
ATOM 1488 C C . ASP A 1 191 ? -10.539 11.998 5.985 1.00 69.50 191 ASP A C 1
ATOM 1490 O O . ASP A 1 191 ? -11.627 11.528 6.315 1.00 69.50 191 ASP A O 1
ATOM 1494 N N . ILE A 1 192 ? -9.402 11.506 6.501 1.00 72.12 192 ILE A N 1
ATOM 1495 C CA . ILE A 1 192 ? -9.348 10.295 7.358 1.00 72.12 192 ILE A CA 1
ATOM 1496 C C . ILE A 1 192 ? -8.534 10.460 8.641 1.00 72.12 192 ILE A C 1
ATOM 1498 O O . ILE A 1 192 ? -8.530 9.545 9.464 1.00 72.12 192 ILE A O 1
ATOM 1502 N N . ASP A 1 193 ? -7.864 11.593 8.846 1.00 68.62 193 ASP A N 1
ATOM 1503 C CA . ASP A 1 193 ? -6.975 11.777 9.999 1.00 68.62 193 ASP A CA 1
ATOM 1504 C C . ASP A 1 193 ? -7.715 11.572 11.338 1.00 68.62 193 ASP A C 1
ATOM 1506 O O . ASP A 1 193 ? -7.173 10.982 12.270 1.00 68.62 193 ASP A O 1
ATOM 1510 N N . LEU A 1 194 ? -9.000 11.938 11.421 1.00 72.25 194 LEU A N 1
ATOM 1511 C CA . LEU A 1 194 ? -9.827 11.718 12.617 1.00 72.25 194 LEU A CA 1
ATOM 1512 C C . LEU A 1 194 ? -10.412 10.303 12.729 1.00 72.25 194 LEU A C 1
ATOM 1514 O O . LEU A 1 194 ? -10.766 9.887 13.833 1.00 72.25 194 LEU A O 1
ATOM 1518 N N . LEU A 1 195 ? -10.490 9.551 11.623 1.00 79.81 195 LEU A N 1
ATOM 1519 C CA . LEU A 1 195 ? -11.107 8.220 11.588 1.00 79.81 195 LEU A CA 1
ATOM 1520 C C . LEU A 1 195 ? -10.387 7.238 12.519 1.00 79.81 195 LEU A C 1
ATOM 1522 O O . LEU A 1 195 ? -11.027 6.377 13.117 1.00 79.81 195 LEU A O 1
ATOM 1526 N N . PHE A 1 196 ? -9.066 7.379 12.651 1.00 77.25 196 PHE A N 1
ATOM 1527 C CA . PHE A 1 196 ? -8.219 6.436 13.385 1.00 77.25 196 PHE A CA 1
ATOM 1528 C C . PHE A 1 196 ? -7.772 6.934 14.761 1.00 77.25 196 PHE A C 1
ATOM 1530 O O . PHE A 1 196 ? -7.439 6.121 15.621 1.00 77.25 196 PHE A O 1
ATOM 1537 N N . VAL A 1 197 ? -7.738 8.252 14.995 1.00 77.38 197 VAL A N 1
ATOM 1538 C CA . VAL A 1 197 ? -7.179 8.836 16.231 1.00 77.38 197 VAL A CA 1
ATOM 1539 C C . VAL A 1 197 ? -7.927 8.368 17.481 1.00 77.38 197 VAL A C 1
ATOM 1541 O O . VAL A 1 197 ? -7.294 8.107 18.500 1.00 77.38 197 VAL A O 1
ATOM 1544 N N . GLN A 1 198 ? -9.246 8.204 17.393 1.00 76.69 198 GLN A N 1
ATOM 1545 C CA . GLN A 1 198 ? -10.103 7.866 18.536 1.00 76.69 198 GLN A CA 1
ATOM 1546 C C . GLN A 1 198 ? -10.409 6.367 18.665 1.00 76.69 198 GLN A C 1
ATOM 1548 O O . GLN A 1 198 ? -11.233 5.979 19.490 1.00 76.69 198 GLN A O 1
ATOM 1553 N N . ARG A 1 199 ? -9.796 5.511 17.838 1.00 86.19 199 ARG A N 1
ATOM 1554 C CA . ARG A 1 199 ? -10.161 4.091 17.774 1.00 86.19 199 ARG A CA 1
ATOM 1555 C C . ARG A 1 199 ? -9.250 3.228 18.646 1.00 86.19 199 ARG A C 1
ATOM 1557 O O . ARG A 1 199 ? -8.032 3.422 18.606 1.00 86.19 199 ARG A O 1
ATOM 1564 N N . PRO A 1 200 ? -9.814 2.281 19.418 1.00 92.44 200 PRO A N 1
ATOM 1565 C CA . PRO A 1 200 ? -9.024 1.296 20.142 1.00 92.44 200 PRO A CA 1
ATOM 1566 C C . PRO A 1 200 ? -8.176 0.459 19.186 1.00 92.44 200 PRO A C 1
ATOM 1568 O O . PRO A 1 200 ? -8.650 0.059 18.123 1.00 92.44 200 PRO A O 1
ATOM 1571 N N . ASP A 1 201 ? -6.957 0.120 19.603 1.00 93.31 201 ASP A N 1
ATOM 1572 C CA . ASP A 1 201 ? -6.046 -0.717 18.810 1.00 93.31 201 ASP A CA 1
ATOM 1573 C C . ASP A 1 201 ? -6.697 -2.056 18.440 1.00 93.31 201 ASP A C 1
ATOM 1575 O O . ASP A 1 201 ? -6.586 -2.502 17.303 1.00 93.31 201 ASP A O 1
ATOM 1579 N N . ARG A 1 202 ? -7.504 -2.622 19.347 1.00 96.25 202 ARG A N 1
ATOM 1580 C CA . ARG A 1 202 ? -8.216 -3.878 19.101 1.00 96.25 202 ARG A CA 1
ATOM 1581 C C . ARG A 1 202 ? -9.156 -3.828 17.895 1.00 96.25 202 ARG A C 1
ATOM 1583 O O . ARG A 1 202 ? -9.288 -4.810 17.176 1.00 96.25 202 ARG A O 1
ATOM 1590 N N . GLU A 1 203 ? -9.813 -2.698 17.666 1.00 96.00 203 GLU A N 1
ATOM 1591 C CA . GLU A 1 203 ? -10.702 -2.545 16.513 1.00 96.00 203 GLU A CA 1
ATOM 1592 C C . GLU A 1 203 ? -9.909 -2.444 15.206 1.00 96.00 203 GLU A C 1
ATOM 1594 O O . GLU A 1 203 ? -10.365 -2.916 14.165 1.00 96.00 203 GLU A O 1
ATOM 1599 N N . ILE A 1 204 ? -8.703 -1.871 15.263 1.00 95.75 204 ILE A N 1
ATOM 1600 C CA . ILE A 1 204 ? -7.766 -1.880 14.139 1.00 95.75 204 ILE A CA 1
ATOM 1601 C C . ILE A 1 204 ? -7.299 -3.311 13.858 1.00 95.75 204 ILE A C 1
ATOM 1603 O O . ILE A 1 204 ? -7.333 -3.729 12.702 1.00 95.75 204 ILE A O 1
ATOM 1607 N N . ASP A 1 205 ? -6.944 -4.079 14.889 1.00 97.50 205 ASP A N 1
ATOM 1608 C CA . ASP A 1 205 ? -6.562 -5.490 14.755 1.00 97.50 205 ASP A CA 1
ATOM 1609 C C . ASP A 1 205 ? -7.676 -6.331 14.125 1.00 97.50 205 ASP A C 1
ATOM 1611 O O . ASP A 1 205 ? -7.428 -7.094 13.193 1.00 97.50 205 ASP A O 1
ATOM 1615 N N . ASP A 1 206 ? -8.923 -6.141 14.561 1.00 98.00 206 ASP A N 1
ATOM 1616 C CA . ASP A 1 206 ? -10.083 -6.827 13.991 1.00 98.00 206 ASP A CA 1
ATOM 1617 C C . ASP A 1 206 ? -10.236 -6.492 12.489 1.00 98.00 206 ASP A C 1
ATOM 1619 O O . ASP A 1 206 ? -10.373 -7.396 11.656 1.00 98.00 206 ASP A O 1
ATOM 1623 N N . ILE A 1 207 ? -10.131 -5.212 12.099 1.00 96.94 207 ILE A N 1
ATOM 1624 C CA . ILE A 1 207 ? -10.166 -4.786 10.683 1.00 96.94 207 ILE A CA 1
ATOM 1625 C C . ILE A 1 207 ? -9.022 -5.422 9.877 1.00 96.94 207 ILE A C 1
ATOM 1627 O O . ILE A 1 207 ? -9.239 -5.885 8.753 1.00 96.94 207 ILE A O 1
ATOM 1631 N N . LEU A 1 208 ? -7.806 -5.458 10.426 1.00 96.81 208 LEU A N 1
ATOM 1632 C CA . LEU A 1 208 ? -6.645 -6.063 9.770 1.00 96.81 208 LEU A CA 1
ATOM 1633 C C . LEU A 1 208 ? -6.787 -7.585 9.646 1.00 96.81 208 LEU A C 1
ATOM 1635 O O . LEU A 1 208 ? -6.423 -8.145 8.609 1.00 96.81 208 LEU A O 1
ATOM 1639 N N . ALA A 1 209 ? -7.381 -8.256 10.635 1.00 97.38 209 ALA A N 1
ATOM 1640 C CA . ALA A 1 209 ? -7.709 -9.677 10.561 1.00 97.38 209 ALA A CA 1
ATOM 1641 C C . ALA A 1 209 ? -8.691 -9.955 9.418 1.00 97.38 209 ALA A C 1
ATOM 1643 O O . ALA A 1 209 ? -8.448 -10.855 8.607 1.00 97.38 209 ALA A O 1
ATOM 1644 N N . PHE A 1 210 ? -9.730 -9.126 9.268 1.00 97.19 210 PHE A N 1
ATOM 1645 C CA . PHE A 1 210 ? -10.625 -9.194 8.113 1.00 97.19 210 PHE A CA 1
ATOM 1646 C C . PHE A 1 210 ? -9.877 -8.979 6.788 1.00 97.19 210 PHE A C 1
ATOM 1648 O O . PHE A 1 210 ? -9.963 -9.829 5.902 1.00 97.19 210 PHE A O 1
ATOM 1655 N N . LEU A 1 211 ? -9.105 -7.898 6.648 1.00 95.94 211 LEU A N 1
ATOM 1656 C CA . LEU A 1 211 ? -8.383 -7.578 5.409 1.00 95.94 211 LEU A CA 1
ATOM 1657 C C . LEU A 1 211 ? -7.365 -8.655 5.012 1.00 95.94 211 LEU A C 1
ATOM 1659 O O . LEU A 1 211 ? -7.277 -9.003 3.836 1.00 95.94 211 LEU A O 1
ATOM 1663 N N . SER A 1 212 ? -6.650 -9.232 5.982 1.00 94.00 212 SER A N 1
ATOM 1664 C CA . SER A 1 212 ? -5.692 -10.326 5.755 1.00 94.00 212 SER A CA 1
ATOM 1665 C C . SER A 1 212 ? -6.348 -11.631 5.293 1.00 94.00 212 SER A C 1
ATOM 1667 O O . SER A 1 212 ? -5.681 -12.517 4.762 1.00 94.00 212 SER A O 1
ATOM 1669 N N . SER A 1 213 ? -7.666 -11.768 5.480 1.00 92.69 213 SER A N 1
ATOM 1670 C CA . SER A 1 213 ? -8.434 -12.908 4.974 1.00 92.69 213 SER A CA 1
ATOM 1671 C C . SER A 1 213 ? -8.844 -12.757 3.504 1.00 92.69 213 SER A C 1
ATOM 1673 O O . SER A 1 213 ? -9.252 -13.740 2.882 1.00 92.69 213 SER A O 1
ATOM 1675 N N . LEU A 1 214 ? -8.734 -11.547 2.943 1.00 90.38 214 LEU A N 1
ATOM 1676 C CA . LEU A 1 214 ? -9.110 -11.252 1.566 1.00 90.38 214 LEU A CA 1
ATOM 1677 C C . LEU A 1 214 ? -7.962 -11.579 0.610 1.00 90.38 214 LEU A C 1
ATOM 1679 O O . LEU A 1 214 ? -6.806 -11.229 0.842 1.00 90.38 214 LEU A O 1
ATOM 1683 N N . SER A 1 215 ? -8.296 -12.214 -0.511 1.00 74.69 215 SER A N 1
ATOM 1684 C CA . SER A 1 215 ? -7.354 -12.373 -1.621 1.00 74.69 215 SER A CA 1
ATOM 1685 C C . SER A 1 215 ? -7.341 -11.096 -2.470 1.00 74.69 215 SER A C 1
ATOM 1687 O O . SER A 1 215 ? -8.417 -10.556 -2.728 1.00 74.69 215 SER A O 1
ATOM 1689 N N . PRO A 1 216 ? -6.172 -10.603 -2.920 1.00 70.69 216 PRO A N 1
ATOM 1690 C CA . PRO A 1 216 ? -6.139 -9.539 -3.916 1.00 70.69 216 PRO A CA 1
ATOM 1691 C C . PRO A 1 216 ? -6.772 -10.006 -5.230 1.00 70.69 216 PRO A C 1
ATOM 1693 O O . PRO A 1 216 ? -6.576 -11.156 -5.635 1.00 70.69 216 PRO A O 1
ATOM 1696 N N . SER A 1 217 ? -7.512 -9.095 -5.864 1.00 58.50 217 SER A N 1
ATOM 1697 C CA . SER A 1 217 ? -8.112 -9.252 -7.195 1.00 58.50 217 SER A CA 1
ATOM 1698 C C . SER A 1 217 ? -7.093 -9.146 -8.328 1.00 58.50 217 SER A C 1
ATOM 1700 O O . SER A 1 217 ? -6.093 -8.409 -8.160 1.00 58.50 217 SER A O 1
#

Secondary structure (DSSP, 8-state):
-----PPP-PPP---------PPP-HHHHHHHHHHHHHHH-TTS--BGGGTB---TT--HHHHHHHHHHHHHTSS--TTHHHHHHTT---HHHHHHHHHHHHH---B-S--TTT--SSHHHHHHHHTTB---PPPSS-HHHHHHHHHHHTHHHH-TTS--BTTB---TTS-HHHHHHHHHHHHTTSS--TTTHHHHHTS-HHHHHHHHHHHHTSPP-

Radius of gyration: 22.58 Å; Cα contacts (8 Å, |Δi|>4): 308; chains: 1; bounding box: 45×89×62 Å

Foldseek 3Di:
DDDDDDDDDDDDDPPPPDDDDPDADQVLLQVLLVVVCVALNNLSLGDPLQPGKRLAQWALVLQLVVLVCLCVVLADDPVCNCSSPVVVCPVSSSNRNSSSRNPGDAAQDDDPVPQDPDPVSNVVVVVSHNQADQFDAAQVLLLVLCCVQPCVAQNSLQQGDVNGTRLASIHLVNVLVVLVCLLVVSHDDPVCSVVRVPDDVRSSSNNSNNSSVGHHD

pLDDT: mean 83.45, std 16.31, range [32.84, 98.0]

Nearest PDB structures (foldseek):
  5lo9-assembly1_B  TM=7.433E-01  e=7.777E-09  Marichromatium purpuratum 984
  1h1o-assembly2_B  TM=8.106E-01  e=1.037E-07  Acidithiobacillus ferrooxidans
  1h1o-assembly1_A  TM=8.105E-01  e=1.814E-07  Acidithiobacillus ferrooxidans
  5lo9-assembly1_A  TM=7.379E-01  e=6.568E-08  Marichromatium purpuratum 984
  8yts-assembly2_B  TM=8.864E-01  e=1.698E-03  Thioalkalivibrio paradoxus ARh 1

Mean predicted aligned error: 9.21 Å

Sequence (217 aa):
MPSKDGPAAEAPVEVAAVEPPQEFDAYNARDVMRTCAPCHGEFGQGGGKGTYPRLAGLNADYLADQLRKFKSRERENIPMIPFANDREMPDTDIRDITRYLSTVKLKTKLDDTDAPADGLDRLMAAKKILHIERWDGDADKGRALYAELCASCHGKAGEGRVKKPPLAGQYSEYLFQQISDFRKGRRKHDDIDLLFVQRPDREIDDILAFLSSLSPS

Solvent-accessible surface area (backbone atoms only — not comparable to full-atom values): 12206 Å² total; per-residue (Å²): 133,84,88,89,82,73,81,79,81,76,76,82,80,79,74,73,78,80,72,73,83,76,76,59,50,66,65,60,19,53,58,59,40,65,75,47,19,88,52,20,28,90,64,21,70,20,30,79,84,14,79,26,51,52,45,36,49,36,55,33,68,42,47,37,52,51,50,50,27,30,52,72,53,70,34,69,46,81,85,51,35,56,70,28,47,76,69,57,53,49,71,66,55,41,51,13,36,22,48,52,27,34,69,35,79,76,42,72,66,82,56,82,92,74,52,51,90,48,69,67,55,33,50,56,54,53,70,60,34,61,79,60,69,74,43,75,52,51,36,69,61,7,45,53,52,34,58,76,74,40,22,90,61,20,32,91,69,22,69,27,49,94,80,26,66,47,51,21,57,41,31,46,56,33,55,52,50,50,52,52,29,28,52,68,61,53,35,78,48,94,94,49,42,73,72,51,57,82,52,59,68,67,60,53,30,8,31,34,15,27,37,32,70,39,75,57,131